Protein 1XW8 (pdb70)

Solvent-accessible surface area: 11264 Å² total

Organism: Escherichia coli (strain K12) (NCBI:txid83333)

CATH classification: 3.20.20.370

Nearest PDB structures (foldseek):
  1xw8-assembly1_A-2  TM=1.003E+00  e=1.310E-43  Escherichia coli
  1v6t-assembly1_A  TM=9.439E-01  e=6.508E-23  Pyrococcus horikoshii OT3
  2dfa-assembly1_A  TM=9.181E-01  e=5.006E-21  Thermus thermophilus HB8
  1sfl-assembly1_B  TM=5.273E-01  e=3.900E-01  Staphylococcus aureus subsp. aureus MRSA252
  3wqg-assembly1_A  TM=2.439E-01  e=1.375E-01  Delftia sp. HT23

Foldseek 3Di:
DAFAEEEAQQPAFCLQVVLQQGAAYAYEQPQVGHYLVSLVSLVSNVVNNHAYEYAYEDVVDDDQLQVLLVSLLVRRVSVQVSNVVVVHHEEYEYPPLLVVLQEDLSSLLSNLVSVCVNPQRHEYEHAWPGSNQVSNVVVVHHYDHEDELPFAAAQQGHTQPPPRHCPNVSLVQLCVVPVQWGQHPVRHIHGTDRRYYYQYRNDVSVVVSVVSPVSDDDHHDDDD

GO terms:
  GO:0017168 5-oxoprolinase (ATP-hydrolyzing) activity (F, EXP)

B-factor: mean 39.28, std 15.78, range [12.32, 91.23]

Sequence (224 aa):
KIDLNADLGEGCASDAELLTLVSSANIACGFHAGDAQIQACVREAIKNGVAIGAHPSFPSAQLPPETVYAQTLYQIGALATIARAQGGVRHVKPHGLYNQAAKEAQLADAIARAVYACDPALILVGLAGSELIRAGKQYGLTTREEVFADRGYQADGSLVPRSQSGEEQALAQTLEVQHGRVKSITGEWATVAAQTVCLHGDGHALAFARRLRSAFIVVAALEH

InterPro domains:
  IPR005501 LamB/YcsF/PxpA-like [MF_00691] (2-240)
  IPR005501 LamB/YcsF/PxpA-like [NF003814] (1-243)
  IPR005501 LamB/YcsF/PxpA-like [PF03746] (3-235)
  IPR005501 LamB/YcsF/PxpA-like [PTHR30292] (1-243)
  IPR011330 Glycoside hydrolase/deacetylase, beta/alpha-barrel [SSF88713] (1-242)

Structure (mmCIF, N/CA/C/O backbone):
data_1XW8
#
_entry.id   1XW8
#
_cell.length_a   72.669
_cell.length_b   37.208
_cell.length_c   79.801
_cell.angle_alpha   90.00
_cell.angle_beta   93.97
_cell.angle_gamma   90.00
#
_symmetry.space_group_name_H-M   'C 1 2 1'
#
loop_
_entity.id
_entity.type
_entity.pdbx_description
1 polymer 'UPF0271 protein ybgL'
2 water water
#
loop_
_atom_site.group_PDB
_atom_site.id
_atom_site.type_symbol
_atom_site.label_atom_id
_atom_site.l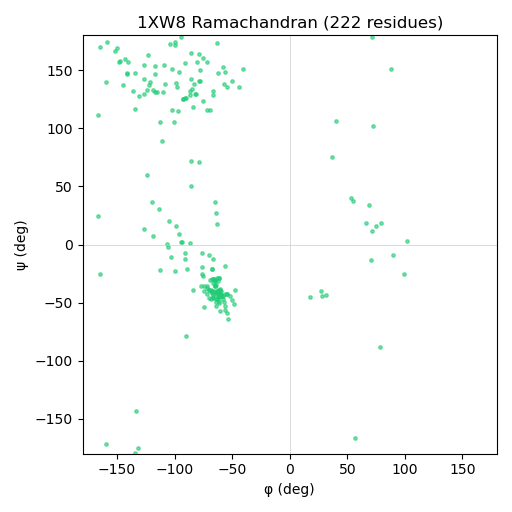abel_alt_id
_atom_site.label_comp_id
_atom_site.label_asym_id
_atom_site.label_entity_id
_atom_site.label_seq_id
_atom_site.pdbx_PDB_ins_code
_atom_site.Cartn_x
_atom_site.Cartn_y
_atom_site.Cartn_z
_atom_site.occupancy
_atom_site.B_iso_or_equiv
_atom_site.auth_seq_id
_atom_site.auth_comp_id
_atom_site.auth_asym_id
_atom_site.auth_atom_id
_atom_site.pdbx_PDB_model_num
ATOM 9 N N . LYS A 1 2 ? 26.600 25.787 9.510 1.00 60.90 2 LYS A N 1
ATOM 10 C CA . LYS A 1 2 ? 27.563 24.921 10.177 1.00 56.33 2 LYS A CA 1
ATOM 11 C C . LYS A 1 2 ? 26.908 23.661 10.728 1.00 52.44 2 LYS A C 1
ATOM 12 O O . LYS A 1 2 ? 25.693 23.609 10.931 1.00 51.72 2 LYS A O 1
ATOM 18 N N . ILE A 1 3 ? 27.730 22.646 10.967 1.00 47.15 3 ILE A N 1
ATOM 19 C CA . ILE A 1 3 ? 27.269 21.383 11.524 1.00 42.81 3 ILE A CA 1
ATOM 20 C C . ILE A 1 3 ? 28.324 20.897 12.507 1.00 40.95 3 ILE A C 1
ATOM 21 O O . ILE A 1 3 ? 29.518 21.140 12.319 1.00 39.55 3 ILE A O 1
ATOM 26 N N . ASP A 1 4 ? 27.881 20.219 13.557 1.00 37.58 4 ASP A N 1
ATOM 27 C CA . ASP A 1 4 ? 28.795 19.676 14.548 1.00 34.49 4 ASP A CA 1
ATOM 28 C C . ASP A 1 4 ? 28.848 18.164 14.397 1.00 31.85 4 ASP A C 1
ATOM 29 O O . ASP A 1 4 ? 27.825 17.518 14.180 1.00 32.16 4 ASP A O 1
ATOM 34 N N . LEU A 1 5 ? 30.046 17.601 14.497 1.00 30.37 5 LEU A N 1
ATOM 35 C CA . LEU A 1 5 ? 30.215 16.161 14.396 1.00 29.63 5 LEU A CA 1
ATOM 36 C C . LEU A 1 5 ? 30.794 15.727 15.724 1.00 30.57 5 LEU A C 1
ATOM 37 O O . LEU A 1 5 ? 31.733 16.348 16.222 1.00 31.50 5 LEU A O 1
ATOM 42 N N . ASN A 1 6 ? 30.239 14.668 16.302 1.00 31.39 6 ASN A N 1
ATOM 43 C CA . ASN A 1 6 ? 30.722 14.188 17.588 1.00 33.21 6 ASN A CA 1
ATOM 44 C C . ASN A 1 6 ? 31.080 12.706 17.549 1.00 34.32 6 ASN A C 1
ATOM 45 O O . ASN A 1 6 ? 30.559 11.952 16.734 1.00 35.04 6 ASN A O 1
ATOM 50 N N . ALA A 1 7 ? 31.984 12.301 18.433 1.00 33.64 7 ALA A N 1
ATOM 51 C CA . ALA A 1 7 ? 32.405 10.913 18.516 1.00 33.48 7 ALA A CA 1
ATOM 52 C C . ALA A 1 7 ? 32.597 10.524 19.974 1.00 33.39 7 ALA A C 1
ATOM 53 O O . ALA A 1 7 ? 33.006 11.345 20.799 1.00 31.04 7 ALA A O 1
ATOM 55 N N . ASP A 1 8 ? 32.309 9.264 20.281 1.00 34.11 8 ASP A N 1
ATOM 56 C CA . ASP A 1 8 ? 32.455 8.752 21.637 1.00 36.90 8 ASP A CA 1
ATOM 57 C C . ASP A 1 8 ? 33.880 8.271 21.857 1.00 38.82 8 ASP A C 1
ATOM 58 O O . ASP A 1 8 ? 34.401 7.488 21.064 1.00 40.90 8 ASP A O 1
ATOM 63 N N . LEU A 1 9 ? 34.506 8.745 22.931 1.00 39.70 9 LEU A N 1
ATOM 64 C CA . LEU A 1 9 ? 35.879 8.365 23.249 1.00 40.76 9 LEU A CA 1
ATOM 65 C C . LEU A 1 9 ? 36.008 7.945 24.710 1.00 42.12 9 LEU A C 1
ATOM 66 O O . LEU A 1 9 ? 35.015 7.880 25.441 1.00 37.70 9 LEU A O 1
ATOM 71 N N . GLY A 1 10 ? 37.241 7.669 25.127 1.00 42.98 10 GLY A N 1
ATOM 72 C CA . GLY A 1 10 ? 37.492 7.270 26.499 1.00 46.30 10 GLY A CA 1
ATOM 73 C C . GLY A 1 10 ? 37.080 5.845 26.802 1.00 49.04 10 GLY A C 1
ATOM 74 O O . GLY A 1 10 ? 36.950 5.461 27.965 1.00 49.61 10 GLY A O 1
ATOM 75 N N . GLU A 1 11 ? 36.873 5.057 25.755 1.00 51.71 11 GLU A N 1
ATOM 76 C CA . GLU A 1 11 ? 36.470 3.668 25.918 1.00 55.07 11 GLU A CA 1
ATOM 77 C C . GLU A 1 11 ? 37.651 2.759 25.584 1.00 56.98 11 GLU A C 1
ATOM 78 O O . GLU A 1 11 ? 37.550 1.533 25.658 1.00 56.38 11 GLU A O 1
ATOM 84 N N . GLY A 1 12 ? 38.773 3.382 25.227 1.00 58.47 12 GLY A N 1
ATOM 85 C CA . GLY A 1 12 ? 39.970 2.640 24.883 1.00 60.31 12 GLY A CA 1
ATOM 86 C C . GLY A 1 12 ? 39.847 1.914 23.557 1.00 61.66 12 GLY A C 1
ATOM 87 O O . GLY A 1 12 ? 40.842 1.449 22.999 1.00 61.34 12 GLY A O 1
ATOM 88 N N . CYS A 1 13 ? 38.622 1.826 23.050 1.00 63.31 13 CYS A N 1
ATOM 89 C CA . CYS A 1 13 ? 38.351 1.140 21.791 1.00 65.17 13 CYS A CA 1
ATOM 90 C C . CYS A 1 13 ? 38.538 2.028 20.567 1.00 64.73 13 CYS A C 1
ATOM 91 O O . CYS A 1 13 ? 38.617 3.252 20.670 1.00 64.07 13 CYS A O 1
ATOM 94 N N . ALA A 1 14 ? 38.613 1.393 19.404 1.00 64.74 14 ALA A N 1
ATOM 95 C CA . ALA A 1 14 ? 38.776 2.113 18.151 1.00 64.67 14 ALA A CA 1
ATOM 96 C C . ALA A 1 14 ? 40.010 3.006 18.157 1.00 64.18 14 ALA A C 1
ATOM 97 O O . ALA A 1 14 ? 40.886 2.887 19.021 1.00 64.46 14 ALA A O 1
ATOM 99 N N . SER A 1 15 ? 40.064 3.899 17.175 1.00 62.76 15 SER A N 1
ATOM 100 C CA . SER A 1 15 ? 41.168 4.830 17.036 1.00 61.46 15 SER A CA 1
ATOM 101 C C . SER A 1 15 ? 40.660 6.227 17.341 1.00 60.47 15 SER A C 1
ATOM 102 O O . SER A 1 15 ? 40.202 6.945 16.449 1.00 60.62 15 SER A O 1
ATOM 105 N N . ASP A 1 16 ? 40.727 6.598 18.614 1.00 59.21 16 ASP A N 1
ATOM 106 C CA . ASP A 1 16 ? 40.287 7.911 19.050 1.00 57.67 16 ASP A CA 1
ATOM 107 C C . ASP A 1 16 ? 41.178 8.973 18.426 1.00 56.40 16 ASP A C 1
ATOM 108 O O . ASP A 1 16 ? 40.729 10.077 18.138 1.00 56.92 16 ASP A O 1
ATOM 113 N N . ALA A 1 17 ? 42.440 8.621 18.209 1.00 55.44 17 ALA A N 1
ATOM 114 C CA . ALA A 1 17 ? 43.414 9.540 17.630 1.00 55.18 17 ALA A CA 1
ATOM 115 C C . ALA A 1 17 ? 42.974 10.151 16.307 1.00 54.67 17 ALA A C 1
ATOM 116 O O . ALA A 1 17 ? 42.793 11.364 16.207 1.00 54.41 17 ALA A O 1
ATOM 118 N N . GLU A 1 18 ? 42.813 9.311 15.290 1.00 53.98 18 GLU A N 1
ATOM 119 C CA . GLU A 1 18 ? 42.412 9.783 13.970 1.00 53.50 18 GLU A CA 1
ATOM 120 C C . GLU A 1 18 ? 41.013 10.392 13.956 1.00 51.49 18 GLU A C 1
ATOM 121 O O . GLU A 1 18 ? 40.745 11.346 13.225 1.00 49.92 18 GLU A O 1
ATOM 127 N N . LEU A 1 19 ? 40.122 9.841 14.770 1.00 49.89 19 LEU A N 1
ATOM 128 C CA . LEU A 1 19 ? 38.753 10.333 14.822 1.00 48.19 19 LEU A CA 1
ATOM 129 C C . LEU A 1 19 ? 38.689 11.762 15.366 1.00 46.93 19 LEU A C 1
ATOM 130 O O . LEU A 1 19 ? 37.800 12.532 15.002 1.00 46.45 19 LEU A O 1
ATOM 135 N N . LEU A 1 20 ? 39.639 12.114 16.230 1.00 44.97 20 LEU A N 1
ATOM 136 C CA . LEU A 1 20 ? 39.691 13.456 16.813 1.00 44.47 20 LEU A CA 1
ATOM 137 C C . LEU A 1 20 ? 40.223 14.459 15.800 1.00 43.64 20 LEU A C 1
ATOM 138 O O . LEU A 1 20 ? 40.232 15.667 16.041 1.00 42.66 20 LEU A O 1
ATOM 143 N N . THR A 1 21 ? 40.670 13.947 14.663 1.00 42.52 21 THR A N 1
ATOM 144 C CA . THR A 1 21 ? 41.202 14.797 13.618 1.00 42.58 21 THR A CA 1
ATOM 145 C C . THR A 1 21 ? 40.082 15.246 12.683 1.00 41.62 21 THR A C 1
ATOM 146 O O . THR A 1 21 ? 40.204 16.260 12.000 1.00 40.20 21 THR A O 1
ATOM 150 N N . LEU A 1 22 ? 38.981 14.504 12.674 1.00 40.36 22 LEU A N 1
ATOM 151 C CA . LEU A 1 22 ? 37.872 14.832 11.786 1.00 41.97 22 LEU A CA 1
ATOM 152 C C . LEU A 1 22 ? 36.547 15.156 12.471 1.00 41.57 22 LEU A C 1
ATOM 153 O O . LEU A 1 22 ? 35.529 15.335 11.803 1.00 41.91 22 LEU A O 1
ATOM 158 N N . VAL A 1 23 ? 36.569 15.257 13.796 1.00 40.16 23 VAL A N 1
ATOM 159 C CA . VAL A 1 23 ? 35.361 15.532 14.567 1.00 39.20 23 VAL A CA 1
ATOM 160 C C . VAL A 1 23 ? 35.475 16.863 15.318 1.00 37.70 23 VAL A C 1
ATOM 161 O O . VAL A 1 23 ? 36.577 17.300 15.648 1.00 38.10 23 VAL A O 1
ATOM 165 N N . SER A 1 24 ? 34.344 17.504 15.604 1.00 35.81 24 SER A N 1
ATOM 166 C CA . SER A 1 24 ? 34.376 18.788 16.298 1.00 33.66 24 SER A CA 1
ATOM 167 C C . SER A 1 24 ? 34.096 18.699 17.794 1.00 32.20 24 SER A C 1
ATOM 168 O O . SER A 1 24 ? 34.475 19.589 18.552 1.00 30.93 24 SER A O 1
ATOM 171 N N . SER A 1 25 ? 33.419 17.635 18.216 1.00 30.97 25 SER A N 1
ATOM 172 C CA . SER A 1 25 ? 33.106 17.441 19.628 1.00 31.49 25 SER A CA 1
ATOM 173 C C . SER A 1 25 ? 33.395 16.011 20.035 1.00 30.14 25 SER A C 1
ATOM 174 O O . SER A 1 25 ? 33.247 15.091 19.231 1.00 30.09 25 SER A O 1
ATOM 177 N N . ALA A 1 26 ? 33.804 15.834 21.287 1.00 29.12 26 ALA A N 1
ATOM 178 C CA . ALA A 1 26 ? 34.106 14.513 21.818 1.00 27.63 26 ALA A CA 1
ATOM 179 C C . ALA A 1 26 ? 33.220 14.219 23.031 1.00 26.82 26 ALA A C 1
ATOM 180 O O . ALA A 1 26 ? 32.955 15.099 23.844 1.00 24.76 26 ALA A O 1
ATOM 182 N N . ASN A 1 27 ? 32.746 12.982 23.129 1.00 26.20 27 ASN A N 1
ATOM 183 C CA . ASN A 1 27 ? 31.915 12.544 24.248 1.00 26.60 27 ASN A CA 1
ATOM 184 C C . ASN A 1 27 ? 32.788 11.532 24.980 1.00 26.52 27 ASN A C 1
ATOM 185 O O . ASN A 1 27 ? 32.969 10.403 24.512 1.00 26.78 27 ASN A O 1
ATOM 190 N N . ILE A 1 28 ? 33.329 11.932 26.125 1.00 25.66 28 ILE A N 1
ATOM 191 C CA . ILE A 1 28 ? 34.224 11.062 26.889 1.00 22.40 28 ILE A CA 1
ATOM 192 C C . ILE A 1 28 ? 33.554 10.218 27.963 1.00 22.53 28 ILE A C 1
ATOM 193 O O . ILE A 1 28 ? 32.856 10.749 28.828 1.00 22.82 28 ILE A O 1
ATOM 198 N N . ALA A 1 29 ? 33.767 8.902 27.907 1.00 21.49 29 ALA A N 1
ATOM 199 C CA . ALA A 1 29 ? 33.200 7.994 28.902 1.00 22.19 29 ALA A CA 1
ATOM 200 C C . ALA A 1 29 ? 33.660 8.463 30.291 1.00 23.90 29 ALA A C 1
ATOM 201 O O . ALA A 1 29 ? 34.761 9.013 30.440 1.00 24.58 29 ALA A O 1
ATOM 203 N N . CYS A 1 30 ? 32.829 8.241 31.303 1.00 22.59 30 CYS A N 1
ATOM 204 C CA . CYS A 1 30 ? 33.164 8.697 32.646 1.00 22.81 30 CYS A CA 1
ATOM 205 C C . CYS A 1 30 ? 33.423 7.629 33.699 1.00 23.06 30 CYS A C 1
ATOM 206 O O . CYS A 1 30 ? 33.151 7.847 34.877 1.00 23.48 30 CYS A O 1
ATOM 209 N N . GLY A 1 31 ? 33.938 6.474 33.288 1.00 22.48 31 GLY A N 1
ATOM 210 C CA . GLY A 1 31 ? 34.246 5.444 34.267 1.00 24.35 31 GLY A CA 1
ATOM 211 C C . GLY A 1 31 ? 33.208 4.413 34.663 1.00 25.50 31 GLY A C 1
ATOM 212 O O . GLY A 1 31 ? 33.553 3.470 35.375 1.00 26.40 31 GLY A O 1
ATOM 213 N N . PHE A 1 32 ? 31.954 4.568 34.243 1.00 25.06 32 PHE A N 1
ATOM 214 C CA . PHE A 1 32 ? 30.942 3.568 34.581 1.00 26.27 32 PHE A CA 1
ATOM 215 C C . PHE A 1 32 ? 30.894 2.502 33.489 1.00 28.05 32 PHE A C 1
ATOM 216 O O . PHE A 1 32 ? 31.452 1.425 33.663 1.00 28.17 32 PHE A O 1
ATOM 224 N N . HIS A 1 33 ? 30.242 2.794 32.363 1.00 29.84 33 HIS A N 1
ATOM 225 C CA . HIS A 1 33 ? 30.166 1.815 31.273 1.00 31.06 33 HIS A CA 1
ATOM 226 C C . HIS A 1 33 ? 31.538 1.516 30.660 1.00 30.62 33 HIS A C 1
ATOM 227 O O . HIS A 1 33 ? 31.768 0.420 30.150 1.00 29.04 33 HIS A O 1
ATOM 234 N N . ALA A 1 34 ? 32.429 2.503 30.686 1.00 29.04 34 ALA A N 1
ATOM 235 C CA . ALA A 1 34 ? 33.772 2.341 30.143 1.00 28.51 34 ALA A CA 1
ATOM 236 C C . ALA A 1 34 ? 34.709 3.454 30.610 1.00 27.64 34 ALA A C 1
ATOM 237 O O . ALA A 1 34 ? 34.272 4.441 31.210 1.00 28.26 34 ALA A O 1
ATOM 239 N N . GLY A 1 35 ? 35.998 3.279 30.331 1.00 24.41 35 GLY A N 1
ATOM 240 C CA . GLY A 1 35 ? 36.990 4.268 30.708 1.00 25.39 35 GLY A CA 1
ATOM 241 C C . GLY A 1 35 ? 37.287 4.345 32.188 1.00 23.15 35 GLY A C 1
ATOM 242 O O . GLY A 1 35 ? 36.714 3.627 33.005 1.00 25.60 35 GLY A O 1
ATOM 243 N N . ASP A 1 36 ? 38.218 5.220 32.530 1.00 24.20 36 ASP A N 1
ATOM 244 C CA . ASP A 1 36 ? 38.609 5.443 33.916 1.00 22.89 36 ASP A CA 1
ATOM 245 C C . ASP A 1 36 ? 39.268 6.810 33.979 1.00 21.35 36 ASP A C 1
ATOM 246 O O . ASP A 1 36 ? 39.495 7.439 32.940 1.00 20.49 36 ASP A O 1
ATOM 251 N N . ALA A 1 37 ? 39.589 7.263 35.183 1.00 19.87 37 ALA A N 1
ATOM 252 C CA . ALA A 1 37 ? 40.188 8.584 35.357 1.00 21.29 37 ALA A CA 1
ATOM 253 C C . ALA A 1 37 ? 41.388 8.841 34.449 1.00 23.02 37 ALA A C 1
ATOM 254 O O . ALA A 1 37 ? 41.462 9.885 33.795 1.00 21.08 37 ALA A O 1
ATOM 256 N N . GLN A 1 38 ? 42.324 7.897 34.393 1.00 23.81 38 GLN A N 1
ATOM 257 C CA . GLN A 1 38 ? 43.504 8.090 33.556 1.00 25.74 38 GLN A CA 1
ATOM 258 C C . GLN A 1 38 ? 43.140 8.247 32.092 1.00 26.86 38 GLN A C 1
ATOM 259 O O . GLN A 1 38 ? 43.704 9.097 31.392 1.00 25.78 38 GLN A O 1
ATOM 265 N N . ILE A 1 39 ? 42.210 7.414 31.631 1.00 25.68 39 ILE A N 1
ATOM 266 C CA . ILE A 1 39 ? 41.756 7.447 30.247 1.00 25.62 39 ILE A CA 1
ATOM 267 C C . ILE A 1 39 ? 41.072 8.780 29.991 1.00 25.86 39 ILE A C 1
ATOM 268 O O . ILE A 1 39 ? 41.289 9.420 28.959 1.00 26.95 39 ILE A O 1
ATOM 281 N N . GLN A 1 41 ? 41.647 11.517 31.525 1.00 23.88 41 GLN A N 1
ATOM 282 C CA . GLN A 1 41 ? 42.697 12.528 31.536 1.00 23.95 41 GLN A CA 1
ATOM 283 C C . GLN A 1 41 ? 43.443 12.618 30.197 1.00 23.63 41 GLN A C 1
ATOM 284 O O . GLN A 1 41 ? 43.765 13.717 29.723 1.00 23.09 41 GLN A O 1
ATOM 290 N N . ALA A 1 42 ? 43.708 11.471 29.581 1.00 21.84 42 ALA A N 1
ATOM 291 C CA . ALA A 1 42 ? 44.412 11.456 28.296 1.00 24.10 42 ALA A CA 1
ATOM 292 C C . ALA A 1 42 ? 43.482 11.917 27.171 1.00 24.48 42 ALA A C 1
ATOM 293 O O . ALA A 1 42 ? 43.916 12.600 26.233 1.00 26.81 42 ALA A O 1
ATOM 295 N N . CYS A 1 43 ? 42.202 11.557 27.260 1.00 26.48 43 CYS A N 1
ATOM 296 C CA . CYS A 1 43 ? 41.242 11.971 26.233 1.00 27.78 43 CYS A CA 1
ATOM 297 C C . CYS A 1 43 ? 41.078 13.483 26.210 1.00 27.37 43 CYS A C 1
ATOM 298 O O . CYS A 1 43 ? 41.003 14.092 25.137 1.00 28.79 43 CYS A O 1
ATOM 301 N N . VAL A 1 44 ? 41.024 14.095 27.387 1.00 25.59 44 VAL A N 1
ATOM 302 C CA . VAL A 1 44 ? 40.886 15.542 27.465 1.00 25.94 44 VAL A CA 1
ATOM 303 C C . VAL A 1 44 ? 42.074 16.230 26.804 1.00 27.14 44 VAL A C 1
ATOM 304 O O . VAL A 1 44 ? 41.902 17.149 26.003 1.00 27.94 44 VAL A O 1
ATOM 308 N N . ARG A 1 45 ? 43.279 15.788 27.149 1.00 25.98 45 ARG A N 1
ATOM 309 C CA . ARG A 1 45 ? 44.492 16.378 26.592 1.00 29.48 45 ARG A CA 1
ATOM 310 C C . ARG A 1 45 ? 44.511 16.249 25.075 1.00 27.85 45 ARG A C 1
ATOM 311 O O . ARG A 1 45 ? 44.838 17.194 24.369 1.00 27.34 45 ARG A O 1
ATOM 319 N N . GLU A 1 46 ? 44.151 15.078 24.571 1.00 30.34 46 GLU A N 1
ATOM 320 C CA . GLU A 1 46 ? 44.124 14.893 23.136 1.00 31.79 46 GLU A CA 1
ATOM 321 C C . GLU A 1 46 ? 43.049 15.791 22.536 1.00 32.63 46 GLU A C 1
ATOM 322 O O . GLU A 1 46 ? 43.229 16.335 21.455 1.00 33.90 46 GLU A O 1
ATOM 328 N N . ALA A 1 47 ? 41.941 15.970 23.251 1.00 31.68 47 ALA A N 1
ATOM 329 C CA . ALA A 1 47 ? 40.860 16.816 22.752 1.00 29.73 47 ALA A CA 1
ATOM 330 C C . ALA A 1 47 ? 41.308 18.260 22.599 1.00 28.80 47 ALA A C 1
ATOM 331 O O . ALA A 1 47 ? 41.038 18.888 21.576 1.00 28.30 47 ALA A O 1
ATOM 333 N N . ILE A 1 48 ? 41.980 18.798 23.612 1.00 28.75 48 ILE A N 1
ATOM 334 C CA . ILE A 1 48 ? 42.436 20.182 23.538 1.00 31.05 48 ILE A CA 1
ATOM 335 C C . ILE A 1 48 ? 43.522 20.311 22.477 1.00 32.23 48 ILE A C 1
ATOM 336 O O . ILE A 1 48 ? 43.687 21.369 21.870 1.00 32.05 48 ILE A O 1
ATOM 341 N N . LYS A 1 49 ? 44.265 19.227 22.280 1.00 33.88 49 LYS A N 1
ATOM 342 C CA . LYS A 1 49 ? 45.341 19.173 21.299 1.00 34.95 49 LYS A CA 1
ATOM 343 C C . LYS A 1 49 ? 44.755 19.365 19.906 1.00 34.94 49 LYS A C 1
ATOM 344 O O . LYS A 1 49 ? 45.325 20.080 19.084 1.00 34.01 49 LYS A O 1
ATOM 350 N N . ASN A 1 50 ? 43.609 18.739 19.649 1.00 33.63 50 ASN A N 1
ATOM 351 C CA . ASN A 1 50 ? 42.962 18.852 18.346 1.00 34.20 50 ASN A CA 1
ATOM 352 C C . ASN A 1 50 ? 41.913 19.974 18.269 1.00 34.49 50 ASN A C 1
ATOM 353 O O . ASN A 1 50 ? 41.266 20.159 17.230 1.00 34.47 50 ASN A O 1
ATOM 358 N N . GLY A 1 51 ? 41.755 20.726 19.357 1.00 32.97 51 GLY A N 1
ATOM 359 C CA . GLY A 1 51 ? 40.780 21.806 19.376 1.00 31.71 51 GLY A CA 1
ATOM 360 C C . GLY A 1 51 ? 39.358 21.275 19.349 1.00 32.06 51 GLY A C 1
ATOM 361 O O . GLY A 1 51 ? 38.455 21.884 18.760 1.00 30.38 51 GLY A O 1
ATOM 362 N N . VAL A 1 52 ? 39.152 20.131 19.993 1.00 30.74 52 VAL A N 1
ATOM 363 C CA . VAL A 1 52 ? 37.834 19.505 20.034 1.00 29.32 52 VAL A CA 1
ATOM 364 C C . VAL A 1 52 ? 37.106 19.838 21.336 1.00 29.31 52 VAL A C 1
ATOM 365 O O . VAL A 1 52 ? 37.703 19.799 22.416 1.00 29.76 52 VAL A O 1
ATOM 369 N N . ALA A 1 53 ? 35.825 20.181 21.238 1.00 27.85 53 ALA A N 1
ATOM 370 C CA . ALA A 1 53 ? 35.054 20.522 22.432 1.00 27.21 53 ALA A CA 1
ATOM 371 C C . ALA A 1 53 ? 34.885 19.295 23.320 1.00 28.02 53 ALA A C 1
ATOM 372 O O . ALA A 1 53 ? 34.462 18.231 22.861 1.00 30.85 53 ALA A O 1
ATOM 374 N N . ILE A 1 54 ? 35.219 19.460 24.594 1.00 25.26 54 ILE A N 1
ATOM 375 C CA . ILE A 1 54 ? 35.131 18.387 25.572 1.00 24.58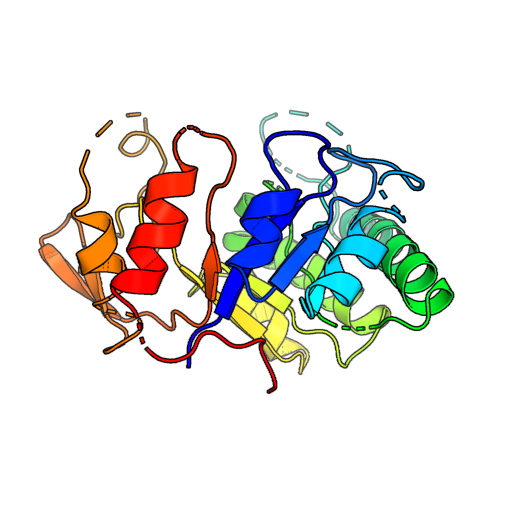 54 ILE A CA 1
ATOM 376 C C . ILE A 1 54 ? 33.708 18.202 26.109 1.00 24.56 54 ILE A C 1
ATOM 377 O O . ILE A 1 54 ? 33.055 19.161 26.532 1.00 24.83 54 ILE A O 1
ATOM 382 N N . GLY A 1 55 ? 33.231 16.965 26.083 1.00 22.50 55 GLY A N 1
ATOM 383 C CA . GLY A 1 55 ? 31.899 16.682 26.587 1.00 21.90 55 GLY A CA 1
ATOM 384 C C . GLY A 1 55 ? 31.889 15.367 27.338 1.00 21.65 55 GLY A C 1
ATOM 385 O O . GLY A 1 55 ? 32.756 14.521 27.117 1.00 21.22 55 GLY A O 1
ATOM 386 N N . ALA A 1 56 ? 30.916 15.193 28.228 1.00 20.48 56 ALA A N 1
ATOM 387 C CA . ALA A 1 56 ? 30.807 13.964 29.000 1.00 21.42 56 ALA A CA 1
ATOM 388 C C . ALA A 1 56 ? 29.827 12.989 28.354 1.00 21.66 56 ALA A C 1
ATOM 389 O O . ALA A 1 56 ? 28.835 13.402 27.727 1.00 23.30 56 ALA A O 1
ATOM 391 N N . HIS A 1 57 ? 30.105 11.699 28.536 1.00 21.57 57 HIS A N 1
ATOM 392 C CA . HIS A 1 57 ? 29.293 10.606 27.997 1.00 18.99 57 HIS A CA 1
ATOM 393 C C . HIS A 1 57 ? 28.857 9.694 29.148 1.00 20.60 57 HIS A C 1
ATOM 394 O O . HIS A 1 57 ? 29.153 8.500 29.155 1.00 20.43 57 HIS A O 1
ATOM 401 N N . PRO A 1 58 ? 28.121 10.250 30.135 1.00 19.63 58 PRO A N 1
ATOM 402 C CA . PRO A 1 58 ? 27.641 9.502 31.302 1.00 19.56 58 PRO A CA 1
ATOM 403 C 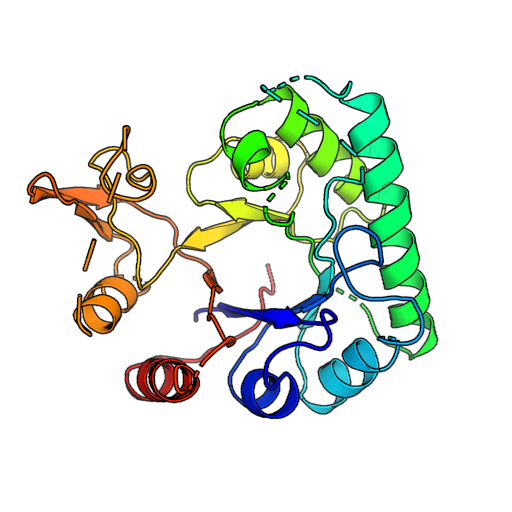C . PRO A 1 58 ? 26.684 8.360 30.953 1.00 21.28 58 PRO A C 1
ATOM 404 O O . PRO A 1 58 ? 25.906 8.457 30.002 1.00 21.53 58 PRO A O 1
ATOM 408 N N . SER A 1 59 ? 26.729 7.297 31.751 1.00 21.79 59 SER A N 1
ATOM 409 C CA . SER A 1 59 ? 25.897 6.118 31.523 1.00 21.65 59 SER A CA 1
ATOM 410 C C . SER A 1 59 ? 25.240 5.618 32.813 1.00 23.79 59 SER A C 1
ATOM 411 O O . SER A 1 59 ? 25.428 6.190 33.894 1.00 23.73 59 SER A O 1
ATOM 414 N N . PHE A 1 60 ? 24.468 4.540 32.687 1.00 23.33 60 PHE A N 1
ATOM 415 C CA . PHE A 1 60 ? 23.837 3.900 33.839 1.00 27.10 60 PHE A CA 1
ATOM 416 C C . PHE A 1 60 ? 24.996 3.157 34.488 1.00 28.79 60 PHE A C 1
ATOM 417 O O . PHE A 1 60 ? 26.008 2.904 33.830 1.00 29.68 60 PHE A O 1
ATOM 425 N N . PRO A 1 61 ? 24.872 2.797 35.775 1.00 30.24 61 PRO A N 1
ATOM 426 C CA . PRO A 1 61 ? 25.960 2.072 36.441 1.00 33.73 61 PRO A CA 1
ATOM 427 C C . PRO A 1 61 ? 25.975 0.610 35.993 1.00 34.75 61 PRO A C 1
ATOM 428 O O . PRO A 1 61 ? 27.032 0.036 35.741 1.00 37.48 61 PRO A O 1
ATOM 432 N N . SER A 1 69 ? 13.313 -6.500 30.764 1.00 60.90 69 SER A N 1
ATOM 433 C CA . SER A 1 69 ? 14.126 -6.290 31.956 1.00 60.03 69 SER A CA 1
ATOM 434 C C . SER A 1 69 ? 14.322 -4.796 32.202 1.00 59.36 69 SER A C 1
ATOM 435 O O . SER A 1 69 ? 15.409 -4.351 32.580 1.00 60.37 69 SER A O 1
ATOM 438 N N . ALA A 1 70 ? 13.264 -4.022 31.988 1.00 57.37 70 ALA A N 1
ATOM 439 C CA . ALA A 1 70 ? 13.328 -2.580 32.180 1.00 55.48 70 ALA A CA 1
ATOM 440 C C . ALA A 1 70 ? 12.932 -2.187 33.600 1.00 53.47 70 ALA A C 1
ATOM 441 O O . ALA A 1 70 ? 11.863 -1.620 33.825 1.00 53.23 70 ALA A O 1
ATOM 451 N N . GLN A 1 72 ? 12.914 0.069 36.582 1.00 42.87 72 GLN A N 1
ATOM 452 C CA . GLN A 1 72 ? 13.096 1.485 36.834 1.00 41.45 72 GLN A CA 1
ATOM 453 C C . GLN A 1 72 ? 14.081 1.830 37.946 1.00 39.90 72 GLN A C 1
ATOM 454 O O . GLN A 1 72 ? 13.991 1.317 39.064 1.00 39.47 72 GLN A O 1
ATOM 460 N N . LEU A 1 73 ? 15.034 2.695 37.606 1.00 36.89 73 LEU A N 1
ATOM 461 C CA . LEU A 1 73 ? 16.022 3.202 38.547 1.00 32.75 73 LEU A CA 1
ATOM 462 C C . LEU A 1 73 ? 15.461 4.596 38.829 1.00 30.85 73 LEU A C 1
ATOM 463 O O . LEU A 1 73 ? 15.366 5.418 37.926 1.00 30.22 73 LEU A O 1
ATOM 468 N N . PRO A 1 74 ? 15.048 4.865 40.073 1.00 28.29 74 PRO A N 1
ATOM 469 C CA . PRO A 1 74 ? 14.484 6.166 40.446 1.00 27.94 74 PRO A CA 1
ATOM 470 C C . PRO A 1 74 ? 15.263 7.360 39.892 1.00 29.62 74 PRO A C 1
ATOM 471 O O . PRO A 1 74 ? 16.491 7.393 39.940 1.00 27.72 74 PRO A O 1
ATOM 475 N N . PRO A 1 75 ? 14.550 8.357 39.357 1.00 29.46 75 PRO A N 1
ATOM 476 C CA . PRO A 1 75 ? 15.221 9.536 38.803 1.00 29.30 75 PRO A CA 1
ATOM 477 C C . PRO A 1 75 ? 16.295 10.111 39.726 1.00 30.19 75 PRO A C 1
ATOM 478 O O . PRO A 1 75 ? 17.362 10.514 39.263 1.00 30.33 75 PRO A O 1
ATOM 482 N N . GLU A 1 76 ? 16.021 10.127 41.031 1.00 29.91 76 GLU A N 1
ATOM 483 C CA . GLU A 1 76 ? 16.963 10.658 42.013 1.00 30.02 76 GLU A CA 1
ATOM 484 C C . GLU A 1 76 ? 18.326 9.990 41.899 1.00 29.48 76 GLU A C 1
ATOM 485 O O . GLU A 1 76 ? 19.368 10.651 41.990 1.00 29.19 76 GLU A O 1
ATOM 491 N N . THR A 1 77 ? 18.306 8.671 41.723 1.00 26.80 77 THR A N 1
ATOM 492 C CA . THR A 1 77 ? 19.531 7.895 41.604 1.00 23.95 77 THR A CA 1
ATOM 493 C C . THR A 1 77 ? 20.273 8.260 40.329 1.00 22.39 77 THR A C 1
ATOM 494 O O . THR A 1 77 ? 21.488 8.462 40.338 1.00 18.40 77 THR A O 1
ATOM 498 N N . VAL A 1 78 ? 19.537 8.335 39.225 1.00 22.32 78 VAL A N 1
ATOM 499 C CA . VAL A 1 78 ? 20.149 8.675 37.949 1.00 20.12 78 VAL A CA 1
ATOM 500 C C . VAL A 1 78 ? 20.742 10.080 38.051 1.00 21.79 78 VAL A C 1
ATOM 501 O O . VAL A 1 78 ? 21.849 10.340 37.573 1.00 23.64 78 VAL A O 1
ATOM 505 N N . TYR A 1 79 ? 19.997 10.983 38.674 1.00 20.35 79 TYR A N 1
ATOM 506 C CA . TYR A 1 79 ? 20.465 12.347 38.859 1.00 19.58 79 TYR A CA 1
ATOM 507 C C . TYR A 1 79 ? 21.815 12.343 39.588 1.00 19.85 79 TYR A C 1
ATOM 508 O O . TYR A 1 79 ? 22.791 12.938 39.121 1.00 17.24 79 TYR A O 1
ATOM 517 N N . ALA A 1 80 ? 21.860 11.668 40.731 1.00 17.12 80 ALA A N 1
ATOM 518 C CA . ALA A 1 80 ? 23.077 11.580 41.535 1.00 19.17 80 ALA A CA 1
ATOM 519 C C . ALA A 1 80 ? 24.254 10.980 40.753 1.00 19.25 80 ALA A C 1
ATOM 520 O O . ALA A 1 80 ? 25.367 11.499 40.782 1.00 19.44 80 ALA A O 1
ATOM 522 N N . GLN A 1 81 ? 23.990 9.879 40.060 1.00 19.89 81 GLN A N 1
ATOM 523 C CA . GLN A 1 81 ? 25.006 9.170 39.287 1.00 17.12 81 GLN A CA 1
ATOM 524 C C . GLN A 1 81 ? 25.495 10.001 38.109 1.00 18.63 81 GLN A C 1
ATOM 525 O O . GLN A 1 81 ? 26.655 9.907 37.709 1.00 17.60 81 GLN A O 1
ATOM 531 N N . THR A 1 82 ? 24.601 10.807 37.544 1.00 18.23 82 THR A N 1
ATOM 532 C CA . THR A 1 82 ? 24.967 11.677 36.439 1.00 20.68 82 THR A CA 1
ATOM 533 C C . THR A 1 82 ? 25.912 12.771 36.933 1.00 19.36 82 THR A C 1
ATOM 534 O O . THR A 1 82 ? 26.931 13.036 36.299 1.00 18.04 82 THR A O 1
ATOM 538 N N . LEU A 1 83 ? 25.568 13.412 38.053 1.00 19.97 83 LEU A N 1
ATOM 539 C CA . LEU A 1 83 ? 26.419 14.460 38.647 1.00 17.30 83 LEU A CA 1
ATOM 540 C C . LEU A 1 83 ? 27.807 13.886 38.930 1.00 17.33 83 LEU A C 1
ATOM 541 O O . LEU A 1 83 ? 28.848 14.471 38.581 1.00 15.51 83 LEU A O 1
ATOM 546 N N . TYR A 1 84 ? 27.812 12.735 39.593 1.00 17.60 84 TYR A N 1
ATOM 547 C CA . TYR A 1 84 ? 29.051 12.048 39.920 1.00 18.01 84 TYR A CA 1
ATOM 548 C C . TYR A 1 84 ? 29.953 11.945 38.682 1.00 17.76 84 TYR A C 1
ATOM 549 O O . TYR A 1 84 ? 31.116 12.321 38.733 1.00 18.48 84 TYR A O 1
ATOM 558 N N . GLN A 1 85 ? 29.409 11.459 37.567 1.00 18.72 85 GLN A N 1
ATOM 559 C CA . GLN A 1 85 ? 30.193 11.291 36.342 1.00 17.25 85 GLN A CA 1
ATOM 560 C C . GLN A 1 85 ? 30.613 12.580 35.627 1.00 17.90 85 GLN A C 1
ATOM 561 O O . GLN A 1 85 ? 31.768 12.725 35.216 1.00 16.68 85 GLN A O 1
ATOM 567 N N . ILE A 1 86 ? 29.689 13.518 35.454 1.00 15.98 86 ILE A N 1
ATOM 568 C CA . ILE A 1 86 ? 30.056 14.732 34.746 1.00 15.65 86 ILE A CA 1
ATOM 569 C C . ILE A 1 86 ? 30.895 15.670 35.601 1.00 16.41 86 ILE A C 1
ATOM 570 O O . ILE A 1 86 ? 31.699 16.444 35.080 1.00 16.39 86 ILE A O 1
ATOM 575 N N . GLY A 1 87 ? 30.724 15.581 36.918 1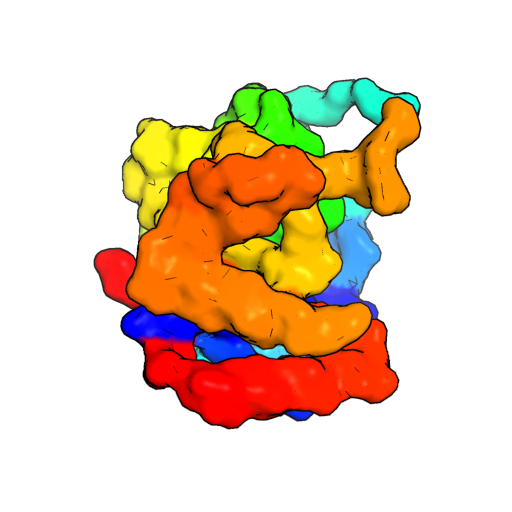.00 17.63 87 GLY A N 1
ATOM 576 C CA . GLY A 1 87 ? 31.508 16.405 37.822 1.00 17.17 87 GLY A CA 1
ATOM 577 C C . GLY A 1 87 ? 32.938 15.884 37.836 1.00 16.70 87 GLY A C 1
ATOM 578 O O . GLY A 1 87 ? 33.894 16.656 37.941 1.00 13.98 87 GLY A O 1
ATOM 579 N N . ALA A 1 88 ? 33.090 14.566 37.728 1.00 14.81 88 ALA A N 1
ATOM 580 C CA . ALA A 1 88 ? 34.423 13.984 37.704 1.00 15.68 88 ALA A CA 1
ATOM 581 C C . ALA A 1 88 ? 35.155 14.471 36.455 1.00 15.57 88 ALA A C 1
ATOM 582 O O . ALA A 1 88 ? 36.298 14.910 36.539 1.00 16.54 88 ALA A O 1
ATOM 584 N N . LEU A 1 89 ? 34.496 14.419 35.298 1.00 14.98 89 LEU A N 1
ATOM 585 C CA . LEU A 1 89 ? 35.148 14.851 34.060 1.00 14.49 89 LEU A CA 1
ATOM 586 C C . LEU A 1 89 ? 35.408 16.357 34.004 1.00 16.45 89 LEU A C 1
ATOM 587 O O . LEU A 1 89 ? 36.454 16.798 33.510 1.00 16.85 89 LEU A O 1
ATOM 592 N N . ALA A 1 90 ? 34.461 17.151 34.499 1.00 17.17 90 ALA A N 1
ATOM 593 C CA . ALA A 1 90 ? 34.612 18.603 34.507 1.00 17.67 90 ALA A CA 1
ATOM 594 C C . ALA A 1 90 ? 35.834 18.989 35.341 1.00 19.02 90 ALA A C 1
ATOM 595 O O . ALA A 1 90 ? 36.584 19.894 34.977 1.00 19.34 90 ALA A O 1
ATOM 597 N N . THR A 1 91 ? 36.041 18.296 36.457 1.00 19.77 91 THR A N 1
ATOM 598 C CA . THR A 1 91 ? 37.172 18.584 37.325 1.00 19.91 91 THR A CA 1
ATOM 599 C C . THR A 1 91 ? 38.476 18.171 36.650 1.00 22.11 91 THR A C 1
ATOM 600 O O . THR A 1 91 ? 39.486 18.872 36.760 1.00 21.11 91 THR A O 1
ATOM 604 N N . ILE A 1 92 ? 38.448 17.039 35.948 1.00 20.84 92 ILE A N 1
ATOM 605 C CA . ILE A 1 92 ? 39.629 16.552 35.241 1.00 23.06 92 ILE A CA 1
ATOM 606 C C . ILE A 1 92 ? 39.946 17.497 34.081 1.00 22.57 92 ILE A C 1
ATOM 607 O O . ILE A 1 92 ? 41.107 17.815 33.817 1.00 23.33 92 ILE A O 1
ATOM 612 N N . ALA A 1 93 ? 38.903 17.962 33.405 1.00 20.53 93 ALA A N 1
ATOM 613 C CA . ALA A 1 93 ? 39.060 18.884 32.288 1.00 19.83 93 ALA A CA 1
ATOM 614 C C . ALA A 1 93 ? 39.660 20.216 32.751 1.00 21.84 93 ALA A C 1
ATOM 615 O O . ALA A 1 93 ? 40.660 20.682 32.200 1.00 22.92 93 ALA A O 1
ATOM 617 N N . ARG A 1 94 ? 39.056 20.831 33.765 1.00 23.02 94 ARG A N 1
ATOM 618 C CA . ARG A 1 94 ? 39.552 22.113 34.283 1.00 24.12 94 ARG A CA 1
ATOM 619 C C . ARG A 1 94 ? 40.976 22.037 34.831 1.00 24.13 94 ARG A C 1
ATOM 620 O O . ARG A 1 94 ? 41.712 23.035 34.809 1.00 21.58 94 ARG A O 1
ATOM 628 N N . ALA A 1 95 ? 41.361 20.864 35.334 1.00 22.13 95 ALA A N 1
ATOM 629 C CA . ALA A 1 95 ? 42.705 20.680 35.871 1.00 25.54 95 ALA A CA 1
ATOM 630 C C . ALA A 1 95 ? 43.745 20.918 34.780 1.00 26.33 95 ALA A C 1
ATOM 631 O O . ALA A 1 95 ? 44.870 21.326 35.065 1.00 26.19 95 ALA A O 1
ATOM 633 N N . GLN A 1 96 ? 43.359 20.652 33.532 1.00 29.18 96 GLN A N 1
ATOM 634 C CA . GLN A 1 96 ? 44.250 20.839 32.383 1.00 30.42 96 GLN A CA 1
ATOM 635 C C . GLN A 1 96 ? 44.022 22.190 31.709 1.00 31.76 96 GLN A C 1
ATOM 636 O O . GLN A 1 96 ? 44.562 22.444 30.635 1.00 31.80 96 GLN A O 1
ATOM 642 N N . GLY A 1 97 ? 43.219 23.048 32.333 1.00 31.23 97 GLY A N 1
ATOM 643 C CA . GLY A 1 97 ? 42.944 24.349 31.750 1.00 31.78 97 GLY A CA 1
ATOM 644 C C . GLY A 1 97 ? 41.898 24.239 30.657 1.00 32.87 97 GLY A C 1
ATOM 645 O O . GLY A 1 97 ? 41.768 25.130 29.810 1.00 32.66 97 GLY A O 1
ATOM 646 N N . GLY A 1 98 ? 41.155 23.136 30.674 1.00 30.43 98 GLY A N 1
ATOM 647 C CA . GLY A 1 98 ? 40.121 22.919 29.685 1.00 28.19 98 GLY A CA 1
ATOM 648 C C . GLY A 1 98 ? 38.735 23.162 30.256 1.00 27.59 98 GLY A C 1
ATOM 649 O O . GLY A 1 98 ? 38.570 23.368 31.459 1.00 27.11 98 GLY A O 1
ATOM 650 N N . VAL A 1 99 ? 37.731 23.146 29.390 1.00 26.11 99 VAL A N 1
ATOM 651 C CA . VAL A 1 99 ? 36.362 23.372 29.827 1.00 24.27 99 VAL A CA 1
ATOM 652 C C . VAL A 1 99 ? 35.425 22.340 29.227 1.00 24.85 99 VAL A C 1
ATOM 653 O O . VAL A 1 99 ? 35.440 22.105 28.020 1.00 24.62 99 VAL A O 1
ATOM 665 N N . ARG A 1 101 ? 32.154 21.282 27.760 1.00 22.69 101 ARG A N 1
ATOM 666 C CA . ARG A 1 101 ? 31.098 22.018 27.077 1.00 22.71 101 ARG A CA 1
ATOM 667 C C . ARG A 1 101 ? 29.731 21.360 26.915 1.00 20.93 101 ARG A C 1
ATOM 668 O O . ARG A 1 101 ? 28.722 22.066 26.782 1.00 19.09 101 ARG A O 1
ATOM 676 N N . HIS A 1 102 ? 29.667 20.032 26.914 1.00 16.15 102 HIS A N 1
ATOM 677 C CA . HIS A 1 102 ? 28.374 19.387 26.709 1.00 18.53 102 HIS A CA 1
ATOM 678 C C . HIS A 1 102 ? 28.266 18.045 27.396 1.00 18.33 102 HIS A C 1
ATOM 679 O O . HIS A 1 102 ? 29.245 17.505 27.896 1.00 19.71 102 HIS A O 1
ATOM 686 N N . VAL A 1 103 ? 27.055 17.516 27.437 1.00 17.72 103 VAL A N 1
ATOM 687 C CA . VAL A 1 103 ? 26.830 16.223 28.059 1.00 17.15 103 VAL A CA 1
ATOM 688 C C . VAL A 1 103 ? 25.917 15.436 27.146 1.00 18.90 103 VAL A C 1
ATOM 689 O O . VAL A 1 103 ? 24.903 15.952 26.678 1.00 20.75 103 VAL A O 1
ATOM 693 N N . LYS A 1 104 ? 26.279 14.194 26.865 1.00 19.12 104 LYS A N 1
ATOM 694 C CA . LYS A 1 104 ? 25.438 13.363 26.020 1.00 22.65 104 LYS A CA 1
ATOM 695 C C . LYS A 1 104 ? 25.334 12.006 26.688 1.00 21.61 104 LYS A C 1
ATOM 696 O O . LYS A 1 104 ? 26.337 11.312 26.863 1.00 24.77 104 LYS A O 1
ATOM 702 N N . PRO A 1 105 ? 24.122 11.613 27.092 1.00 23.69 105 PRO A N 1
ATOM 703 C CA . PRO A 1 105 ? 23.954 10.311 27.745 1.00 23.37 105 PRO A CA 1
ATOM 704 C C . PRO A 1 105 ? 24.433 9.183 26.849 1.00 24.89 105 PRO A C 1
ATOM 705 O O . PRO A 1 105 ? 24.402 9.302 25.623 1.00 24.32 105 PRO A O 1
ATOM 709 N N . HIS A 1 106 ? 24.851 8.083 27.474 1.00 25.89 106 HIS A N 1
ATOM 710 C CA . HIS A 1 106 ? 25.348 6.908 26.760 1.00 24.72 106 HIS A CA 1
ATOM 711 C C . HIS A 1 106 ? 24.336 5.761 26.667 1.00 25.28 106 HIS A C 1
ATOM 712 O O . HIS A 1 106 ? 23.486 5.588 27.541 1.00 26.54 106 HIS A O 1
ATOM 719 N N . GLY A 1 107 ? 24.464 4.978 25.601 1.00 27.75 107 GLY A N 1
ATOM 720 C CA . GLY A 1 107 ? 23.629 3.806 25.364 1.00 30.53 107 GLY A CA 1
ATOM 721 C C . GLY A 1 107 ? 22.217 3.737 25.911 1.00 31.13 107 GLY A C 1
ATOM 722 O O . GLY A 1 107 ? 21.377 4.577 25.587 1.00 31.95 107 GLY A O 1
ATOM 731 N N . LEU A 1 109 ? 20.924 4.475 28.741 1.00 29.44 109 LEU A N 1
ATOM 732 C CA . LEU A 1 109 ? 20.455 5.645 29.484 1.00 28.13 109 LEU A CA 1
ATOM 733 C C . LEU A 1 109 ? 19.923 6.659 28.470 1.00 28.10 109 LEU A C 1
ATOM 734 O O . LEU A 1 109 ? 18.865 7.264 28.662 1.00 30.11 109 LEU A O 1
ATOM 739 N N . TYR A 1 110 ? 20.667 6.821 27.383 1.00 28.43 110 TYR A N 1
ATOM 740 C CA . TYR A 1 110 ? 20.306 7.721 26.295 1.00 27.72 110 TYR A CA 1
ATOM 741 C C . TYR A 1 110 ? 19.014 7.205 25.654 1.00 30.16 110 TYR A C 1
ATOM 742 O O . TYR A 1 110 ? 18.053 7.958 25.454 1.00 27.05 110 TYR A O 1
ATOM 751 N N . ASN A 1 111 ? 19.006 5.911 25.344 1.00 30.64 111 ASN A N 1
ATOM 752 C CA . ASN A 1 111 ? 17.862 5.259 24.712 1.00 33.42 111 ASN A CA 1
ATOM 753 C C . ASN A 1 111 ? 16.588 5.355 25.536 1.00 33.48 111 ASN A C 1
ATOM 754 O O . ASN A 1 111 ? 15.517 5.589 24.984 1.00 34.51 111 ASN A O 1
ATOM 759 N N . GLN A 1 112 ? 16.694 5.151 26.848 1.00 34.91 112 GLN A N 1
ATOM 760 C CA . GLN A 1 112 ? 15.515 5.214 27.706 1.00 34.23 112 GLN A CA 1
ATOM 761 C C . GLN A 1 112 ? 15.082 6.647 27.996 1.00 34.95 112 GLN A C 1
ATOM 762 O O . GLN A 1 112 ? 13.883 6.927 28.080 1.00 36.20 112 GLN A O 1
ATOM 768 N N . ALA A 1 113 ? 16.044 7.558 28.129 1.00 33.08 113 ALA A N 1
ATOM 769 C CA . ALA A 1 113 ? 15.717 8.955 28.401 1.00 32.71 113 ALA A CA 1
ATOM 770 C C . ALA A 1 113 ? 15.013 9.560 27.191 1.00 32.35 113 ALA A C 1
ATOM 771 O O . ALA A 1 113 ? 14.314 10.569 27.303 1.00 32.09 113 ALA A O 1
ATOM 773 N N . ALA A 1 114 ? 15.201 8.944 26.030 1.00 30.77 114 ALA A N 1
ATOM 774 C CA . ALA A 1 114 ? 14.564 9.443 24.824 1.00 30.42 114 ALA A CA 1
ATOM 775 C C . ALA A 1 114 ? 13.047 9.297 24.905 1.00 29.40 114 ALA A C 1
ATOM 776 O O . ALA A 1 114 ? 12.325 10.095 24.327 1.00 26.92 114 ALA A O 1
ATOM 778 N N . LYS A 1 115 ? 12.570 8.293 25.635 1.00 31.04 115 LYS A N 1
ATOM 779 C CA . LYS A 1 115 ? 11.127 8.050 25.746 1.00 32.82 115 LYS A CA 1
ATOM 780 C C . LYS A 1 115 ? 10.504 8.291 27.120 1.00 33.69 115 LYS A C 1
ATOM 781 O O . LYS A 1 115 ? 9.297 8.518 27.223 1.00 33.30 115 LYS A O 1
ATOM 787 N N . GLU A 1 116 ? 11.318 8.249 28.170 1.00 31.23 116 GLU A N 1
ATOM 788 C CA . GLU A 1 116 ? 10.817 8.442 29.526 1.00 31.02 116 GLU A CA 1
ATOM 789 C C . GLU A 1 116 ? 11.069 9.853 30.043 1.00 29.31 116 GLU A C 1
ATOM 790 O O . GLU A 1 116 ? 12.194 10.194 30.393 1.00 24.56 116 GLU A O 1
ATOM 796 N N . ALA A 1 117 ? 10.010 10.656 30.097 1.00 27.80 117 ALA A N 1
ATOM 797 C CA . ALA A 1 117 ? 10.105 12.040 30.545 1.00 28.04 117 ALA A CA 1
ATOM 798 C C . ALA A 1 117 ? 10.801 12.195 31.890 1.00 28.52 117 ALA A C 1
ATOM 799 O O . ALA A 1 117 ? 11.646 13.079 32.052 1.00 28.26 117 ALA A O 1
ATOM 801 N N . GLN A 1 118 ? 10.447 11.340 32.846 1.00 25.84 118 GLN A N 1
ATOM 802 C CA . GLN A 1 118 ? 11.030 11.397 34.186 1.00 25.76 118 GLN A CA 1
ATOM 803 C C . GLN A 1 118 ? 12.538 11.206 34.186 1.00 24.13 118 GLN A C 1
ATOM 804 O O . GLN A 1 118 ? 13.257 11.833 34.966 1.00 23.02 118 GLN A O 1
ATOM 810 N N . LEU A 1 119 ? 13.006 10.320 33.322 1.00 22.13 119 LEU A N 1
ATOM 811 C CA . LEU A 1 119 ? 14.434 10.030 33.231 1.00 21.47 119 LEU A CA 1
ATOM 812 C C . LEU A 1 119 ? 15.148 11.178 32.541 1.00 18.76 119 LEU A C 1
ATOM 813 O O . LEU A 1 119 ? 16.239 11.562 32.945 1.00 17.26 119 LEU A O 1
ATOM 818 N N . ALA A 1 120 ? 14.519 11.721 31.499 1.00 18.06 120 ALA A N 1
ATOM 819 C CA . ALA A 1 120 ? 15.092 12.841 30.759 1.00 19.33 120 ALA A CA 1
ATOM 820 C C . ALA A 1 120 ? 15.180 14.021 31.711 1.00 17.26 120 ALA A C 1
ATOM 821 O O . ALA A 1 120 ? 16.179 14.722 31.751 1.00 18.64 120 ALA A O 1
ATOM 823 N N . ASP A 1 121 ? 14.124 14.218 32.490 1.00 19.78 121 ASP A N 1
ATOM 824 C CA . ASP A 1 121 ? 14.061 15.292 33.469 1.00 20.31 121 ASP A CA 1
ATOM 825 C C . ASP A 1 121 ? 15.216 15.162 34.475 1.00 21.17 121 ASP A C 1
ATOM 826 O O . ASP A 1 121 ? 15.869 16.148 34.832 1.00 19.50 121 ASP A O 1
ATOM 831 N N . ALA A 1 122 ? 15.466 13.941 34.941 1.00 20.27 122 ALA A N 1
ATOM 832 C CA . ALA A 1 122 ? 16.537 13.713 35.916 1.00 19.20 122 ALA A CA 1
ATOM 833 C C . ALA A 1 122 ? 17.917 14.098 35.379 1.00 19.20 122 ALA A C 1
ATOM 834 O O . ALA A 1 122 ? 18.750 14.708 36.083 1.00 15.89 122 ALA A O 1
ATOM 836 N N . ILE A 1 123 ? 18.169 13.714 34.138 1.00 19.49 123 ILE A N 1
ATOM 837 C CA . ILE A 1 123 ? 19.454 13.992 33.515 1.00 19.63 123 ILE A CA 1
ATOM 838 C C . ILE A 1 123 ? 19.646 15.492 33.304 1.00 20.14 123 ILE A C 1
ATOM 839 O O . ILE A 1 123 ? 20.710 16.023 33.611 1.00 18.67 123 ILE A O 1
ATOM 844 N N . ALA A 1 124 ? 18.610 16.162 32.796 1.00 17.79 124 ALA A N 1
ATOM 845 C CA . ALA A 1 124 ? 18.659 17.601 32.552 1.00 18.70 124 ALA A CA 1
ATOM 846 C C . ALA A 1 124 ? 18.933 18.368 33.837 1.00 17.98 124 ALA A C 1
ATOM 847 O O . ALA A 1 124 ? 19.740 19.306 33.853 1.00 17.93 124 ALA A O 1
ATOM 849 N N . ARG A 1 125 ? 18.258 17.977 34.913 1.00 16.28 125 ARG A N 1
ATOM 850 C CA . ARG A 1 12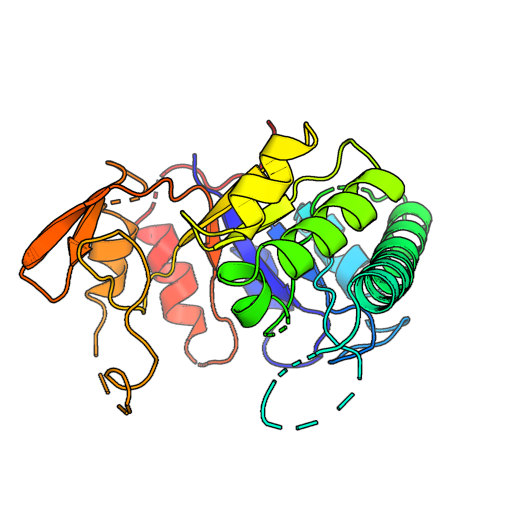5 ? 18.444 18.636 36.197 1.00 18.07 125 ARG A CA 1
ATOM 851 C C . ARG A 1 125 ? 19.882 18.482 36.665 1.00 18.26 125 ARG A C 1
ATOM 852 O O . ARG A 1 125 ? 20.459 19.411 37.217 1.00 15.05 125 ARG A O 1
ATOM 860 N N . ALA A 1 126 ? 20.456 17.302 36.448 1.00 17.50 126 ALA A N 1
ATOM 861 C CA . ALA A 1 126 ? 21.836 17.050 36.859 1.00 18.91 126 ALA A CA 1
ATOM 862 C C . ALA A 1 126 ? 22.795 17.907 36.053 1.00 18.63 126 ALA A C 1
ATOM 863 O O . ALA A 1 126 ? 23.736 18.493 36.595 1.00 20.61 126 ALA A O 1
ATOM 865 N N . VAL A 1 127 ? 22.560 17.989 34.754 1.00 18.34 127 VAL A N 1
ATOM 866 C CA . VAL A 1 127 ? 23.428 18.805 33.925 1.00 18.81 127 VAL A CA 1
ATOM 867 C C . VAL A 1 127 ? 23.320 20.240 34.420 1.00 19.76 127 VAL A C 1
ATOM 868 O O . VAL A 1 127 ? 24.325 20.930 34.591 1.00 19.36 127 VAL A O 1
ATOM 872 N N . TYR A 1 128 ? 22.096 20.685 34.680 1.00 19.81 128 TYR A N 1
ATOM 873 C CA . TYR A 1 128 ? 21.893 22.052 35.145 1.00 20.51 128 TYR A CA 1
ATOM 874 C C . TYR A 1 128 ? 22.584 22.302 36.479 1.00 20.49 128 TYR A C 1
ATOM 875 O O . TYR A 1 128 ? 23.233 23.339 36.664 1.00 24.46 128 TYR A O 1
ATOM 884 N N . ALA A 1 129 ? 22.444 21.361 37.407 1.00 21.14 129 ALA A N 1
ATOM 885 C CA . ALA A 1 129 ? 23.067 21.471 38.728 1.00 21.04 129 ALA A CA 1
ATOM 886 C C . ALA A 1 129 ? 24.590 21.493 38.654 1.00 22.97 129 ALA A C 1
ATOM 887 O O . ALA A 1 129 ? 25.249 22.047 39.532 1.00 27.00 129 ALA A O 1
ATOM 889 N N . CYS A 1 130 ? 25.159 20.862 37.635 1.00 21.10 130 CYS A N 1
ATOM 890 C CA . CYS A 1 130 ? 26.617 20.859 37.499 1.00 22.14 130 CYS A CA 1
ATOM 891 C C . CYS A 1 130 ? 27.086 22.234 37.010 1.00 24.11 130 CYS A C 1
ATOM 892 O O . CYS A 1 130 ? 27.945 22.872 37.633 1.00 25.99 130 CYS A O 1
ATOM 895 N N . ASP A 1 131 ? 26.506 22.681 35.896 1.00 23.56 131 ASP A N 1
ATOM 896 C CA . ASP A 1 131 ? 26.866 23.953 35.267 1.00 24.58 131 ASP A CA 1
ATOM 897 C C . ASP A 1 131 ? 25.814 24.325 34.228 1.00 23.87 131 ASP A C 1
ATOM 898 O O . ASP A 1 131 ? 25.698 23.676 33.190 1.00 23.81 131 ASP A O 1
ATOM 903 N N . PRO A 1 132 ? 25.039 25.392 34.490 1.00 23.92 132 PRO A N 1
ATOM 904 C CA . PRO A 1 132 ? 23.975 25.872 33.594 1.00 23.20 132 PRO A CA 1
ATOM 905 C C . PRO A 1 132 ? 24.400 26.198 32.165 1.00 22.97 132 PRO A C 1
ATOM 906 O O . PRO A 1 132 ? 23.559 26.281 31.262 1.00 21.04 132 PRO A O 1
ATOM 910 N N . ALA A 1 133 ? 25.696 26.397 31.954 1.00 21.22 133 ALA A N 1
ATOM 911 C CA . ALA A 1 133 ? 26.180 26.725 30.620 1.00 23.98 133 ALA A CA 1
ATOM 912 C C . ALA A 1 133 ? 26.468 25.501 29.757 1.00 23.84 133 ALA A C 1
ATOM 913 O O . ALA A 1 133 ? 26.896 25.641 28.612 1.00 25.16 133 ALA A O 1
ATOM 915 N N . LEU A 1 134 ? 26.221 24.305 30.295 1.00 24.42 134 LEU A N 1
ATOM 916 C CA . LEU A 1 134 ? 26.462 23.057 29.545 1.00 23.05 134 LEU A CA 1
ATOM 917 C C . LEU A 1 134 ? 25.357 22.783 28.532 1.00 22.43 134 LEU A C 1
ATOM 918 O O . LEU A 1 134 ? 24.178 22.991 28.804 1.00 23.93 134 LEU A O 1
ATOM 923 N N . ILE A 1 135 ? 25.758 22.300 27.365 1.00 21.12 135 ILE A N 1
ATOM 924 C CA . ILE A 1 135 ? 24.844 21.971 26.287 1.00 22.49 135 ILE A CA 1
ATOM 925 C C . ILE A 1 135 ? 24.423 20.522 26.437 1.00 24.71 135 ILE A C 1
ATOM 926 O O . ILE A 1 135 ? 25.276 19.635 26.517 1.00 24.78 135 ILE A O 1
ATOM 931 N N . LEU A 1 136 ? 23.116 20.281 26.469 1.00 22.22 136 LEU A N 1
ATOM 932 C CA . LEU A 1 136 ? 22.593 18.936 26.603 1.00 23.97 136 LEU A CA 1
ATOM 933 C C . LEU A 1 136 ? 22.349 18.367 25.213 1.00 25.58 136 LEU A C 1
ATOM 934 O O . LEU A 1 136 ? 21.654 18.976 24.396 1.00 26.29 136 LEU A O 1
ATOM 939 N N . VAL A 1 137 ? 22.927 17.204 24.933 1.00 25.36 137 VAL A N 1
ATOM 940 C CA . VAL A 1 137 ? 22.752 16.590 23.625 1.00 27.21 137 VAL A CA 1
ATOM 941 C C . VAL A 1 137 ? 21.896 15.346 23.737 1.00 26.11 137 VAL A C 1
ATOM 942 O O . VAL A 1 137 ? 22.132 14.489 24.585 1.00 24.02 137 VAL A O 1
ATOM 946 N N . GLY A 1 138 ? 20.893 15.258 22.873 1.00 26.61 138 GLY A N 1
ATOM 947 C CA . GLY A 1 138 ? 20.000 14.120 22.889 1.00 24.96 138 GLY A CA 1
ATOM 948 C C . GLY A 1 138 ? 19.409 13.842 21.523 1.00 27.72 138 GLY A C 1
ATOM 949 O O . GLY A 1 138 ? 19.504 14.670 20.610 1.00 26.71 138 GLY A O 1
ATOM 950 N N . LEU A 1 139 ? 18.802 12.666 21.383 1.00 29.18 139 LEU A N 1
ATOM 951 C CA . LEU A 1 139 ? 18.171 12.260 20.127 1.00 30.67 139 LEU A CA 1
ATOM 952 C C . LEU A 1 139 ? 17.163 13.326 19.680 1.00 28.95 139 LEU A C 1
ATOM 953 O O . LEU A 1 139 ? 16.386 13.830 20.491 1.00 27.66 139 LEU A O 1
ATOM 958 N N . ALA A 1 140 ? 17.178 13.672 18.395 1.00 30.11 140 ALA A N 1
ATOM 959 C CA . ALA A 1 140 ? 16.260 14.688 17.883 1.00 29.67 140 ALA A CA 1
ATOM 960 C C . ALA A 1 140 ? 14.809 14.308 18.157 1.00 29.52 140 ALA A C 1
ATOM 961 O O . ALA A 1 140 ? 14.422 13.145 18.001 1.00 29.64 140 ALA A O 1
ATOM 963 N N . GLY A 1 141 ? 14.019 15.299 18.566 1.00 29.97 141 GLY A N 1
ATOM 964 C CA . GLY A 1 141 ? 12.607 15.092 18.849 1.00 30.47 141 GLY A CA 1
ATOM 965 C C . GLY A 1 141 ? 12.289 14.197 20.035 1.00 31.22 141 GLY A C 1
ATOM 966 O O . GLY A 1 141 ? 11.167 13.713 20.156 1.00 31.36 141 GLY A O 1
ATOM 967 N N . SER A 1 142 ? 13.257 13.989 20.926 1.00 31.36 142 SER A N 1
ATOM 968 C CA . SER A 1 142 ? 13.042 13.121 22.085 1.00 30.81 142 SER A CA 1
ATOM 969 C C . SER A 1 142 ? 12.731 13.884 23.369 1.00 29.23 142 SER A C 1
ATOM 970 O O . SER A 1 142 ? 12.777 15.109 23.408 1.00 27.59 142 SER A O 1
ATOM 973 N N . GLU A 1 143 ? 12.414 13.133 24.418 1.00 30.06 143 GLU A N 1
ATOM 974 C CA .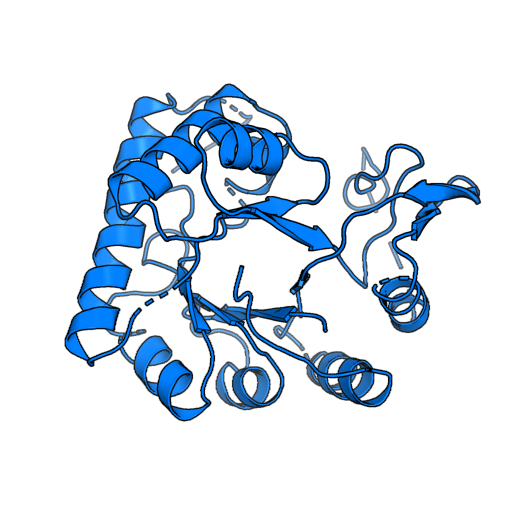 GLU A 1 143 ? 12.113 13.703 25.723 1.00 28.29 143 GLU A CA 1
ATOM 975 C C . GLU A 1 143 ? 13.311 14.454 26.291 1.00 26.92 143 GLU A C 1
ATOM 976 O O . GLU A 1 143 ? 13.146 15.436 27.012 1.00 28.68 143 GLU A O 1
ATOM 982 N N . LEU A 1 144 ? 14.520 14.011 25.958 1.00 25.25 144 LEU A N 1
ATOM 983 C CA . LEU A 1 144 ? 15.709 14.669 26.487 1.00 23.76 144 LEU A CA 1
ATOM 984 C C . LEU A 1 144 ? 15.843 16.103 25.974 1.00 22.93 144 LEU A C 1
ATOM 985 O O . LEU A 1 144 ? 16.295 16.988 26.708 1.00 18.81 144 LEU A O 1
ATOM 990 N N . ILE A 1 145 ? 15.451 16.345 24.723 1.00 23.54 145 ILE A N 1
ATOM 991 C CA . ILE A 1 145 ? 15.547 17.698 24.181 1.00 23.74 145 ILE A CA 1
ATOM 992 C C . ILE A 1 145 ? 14.517 18.569 24.873 1.00 24.64 145 ILE A C 1
ATOM 993 O O . ILE A 1 145 ? 14.773 19.730 25.191 1.00 25.02 145 ILE A O 1
ATOM 998 N N . ARG A 1 146 ? 13.344 17.990 25.108 1.00 26.73 146 ARG A N 1
ATOM 999 C CA . ARG A 1 146 ? 12.255 18.681 25.779 1.00 25.22 146 ARG A CA 1
ATOM 1000 C C . ARG A 1 146 ? 12.674 19.085 27.193 1.00 25.82 146 ARG A C 1
ATOM 1001 O O . ARG A 1 146 ? 12.495 20.235 27.602 1.00 22.42 146 ARG A O 1
ATOM 1009 N N . ALA A 1 147 ? 13.215 18.120 27.938 1.00 25.20 147 ALA A N 1
ATOM 1010 C CA . ALA A 1 147 ? 13.670 18.352 29.309 1.00 25.14 147 ALA A CA 1
ATOM 1011 C C . ALA A 1 147 ? 14.749 19.428 29.330 1.00 25.00 147 ALA A C 1
ATOM 1012 O O . ALA A 1 147 ? 14.778 20.278 30.224 1.00 24.47 147 ALA A O 1
ATOM 1014 N N . GLY A 1 148 ? 15.632 19.385 28.338 1.00 24.49 148 GLY A N 1
ATOM 1015 C CA . GLY A 1 148 ? 16.696 20.365 28.258 1.00 25.70 148 GLY A CA 1
ATOM 1016 C C . GLY A 1 148 ? 16.156 21.778 28.131 1.00 28.06 148 GLY A C 1
ATOM 1017 O O . GLY A 1 148 ? 16.462 22.641 28.952 1.00 25.75 148 GLY A O 1
ATOM 1018 N N . LYS A 1 149 ? 15.349 22.030 27.107 1.00 30.55 149 LYS A N 1
ATOM 1019 C CA . LYS A 1 149 ? 14.814 23.372 26.937 1.00 35.15 149 LYS A CA 1
ATOM 1020 C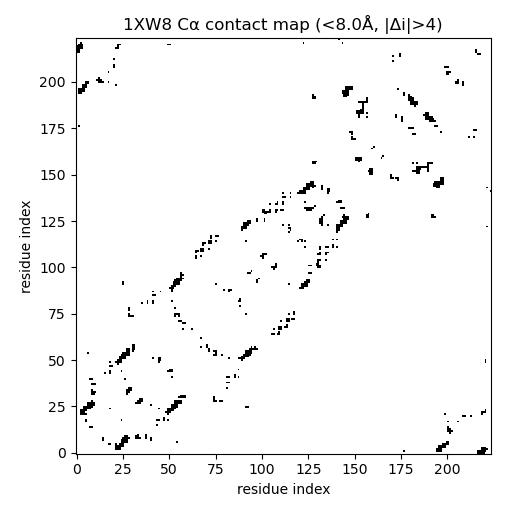 C . LYS A 1 149 ? 13.846 23.730 28.059 1.00 34.82 149 LYS A C 1
ATOM 1021 O O . LYS A 1 149 ? 13.612 24.899 28.331 1.00 34.89 149 LYS A O 1
ATOM 1027 N N . GLN A 1 150 ? 13.309 22.722 28.737 1.00 36.82 150 GLN A N 1
ATOM 1028 C CA . GLN A 1 150 ? 12.397 22.965 29.848 1.00 37.42 150 GLN A CA 1
ATOM 1029 C C . GLN A 1 150 ? 13.145 23.661 30.989 1.00 37.71 150 GLN A C 1
ATOM 1030 O O . GLN A 1 150 ? 12.567 24.465 31.726 1.00 38.11 150 GLN A O 1
ATOM 1036 N N . TYR A 1 151 ? 14.437 23.374 31.115 1.00 34.60 151 TYR A N 1
ATOM 1037 C CA . TYR A 1 151 ? 15.241 23.970 32.178 1.00 34.08 151 TYR A CA 1
ATOM 1038 C C . TYR A 1 151 ? 16.198 25.071 31.754 1.00 33.12 151 TYR A C 1
ATOM 1039 O O . TYR A 1 151 ? 17.157 25.367 32.463 1.00 35.12 151 TYR A O 1
ATOM 1048 N N . GLY A 1 152 ? 15.935 25.675 30.603 1.00 32.32 152 GLY A N 1
ATOM 1049 C CA . GLY A 1 152 ? 16.776 26.754 30.123 1.00 32.65 152 GLY A CA 1
ATOM 1050 C C . GLY A 1 152 ? 18.153 26.341 29.637 1.00 31.46 152 GLY A C 1
ATOM 1051 O O . GLY A 1 152 ? 19.014 27.192 29.418 1.00 30.71 152 GLY A O 1
ATOM 1052 N N . LEU A 1 153 ? 18.365 25.041 29.470 1.00 29.98 153 LEU A N 1
ATOM 1053 C CA . LEU A 1 153 ? 19.650 24.536 29.001 1.00 28.57 153 LEU A CA 1
ATOM 1054 C C . LEU A 1 153 ? 19.733 24.602 27.490 1.00 29.44 153 LEU A C 1
ATOM 1055 O O . LEU A 1 153 ? 18.768 24.303 26.794 1.00 29.77 153 LEU A O 1
ATOM 1060 N N . THR A 1 154 ? 20.883 25.009 26.977 1.00 29.62 154 THR A N 1
ATOM 1061 C CA . THR A 1 154 ? 21.055 25.029 25.543 1.00 29.98 154 THR A CA 1
ATOM 1062 C C . THR A 1 154 ? 21.024 23.549 25.190 1.00 31.44 154 THR A C 1
ATOM 1063 O O . THR A 1 154 ? 21.691 22.755 25.849 1.00 30.94 154 THR A O 1
ATOM 1067 N N . THR A 1 155 ? 20.244 23.179 24.173 1.00 32.60 155 THR A N 1
ATOM 1068 C CA . THR A 1 155 ? 20.118 21.779 23.761 1.00 33.64 155 THR A CA 1
ATOM 1069 C C . THR A 1 155 ? 20.398 21.558 22.275 1.00 35.30 155 THR A C 1
ATOM 1070 O O . THR A 1 155 ? 20.021 22.371 21.436 1.00 37.32 155 THR A O 1
ATOM 1074 N N . ARG A 1 156 ? 21.041 20.448 21.946 1.00 35.44 156 ARG A N 1
ATOM 1075 C CA . ARG A 1 156 ? 21.338 20.141 20.554 1.00 36.62 156 ARG A CA 1
ATOM 1076 C C . ARG A 1 156 ? 20.829 18.760 20.181 1.00 35.42 156 ARG A C 1
ATOM 1077 O O . ARG A 1 156 ? 21.100 17.776 20.870 1.00 36.17 156 ARG A O 1
ATOM 1085 N N . GLU A 1 157 ? 20.083 18.699 19.080 1.00 32.44 157 GLU A N 1
ATOM 1086 C CA . GLU A 1 157 ? 19.487 17.457 18.624 1.00 30.52 157 GLU A CA 1
ATOM 1087 C C . GLU A 1 157 ? 20.408 16.643 17.739 1.00 31.08 157 GLU A C 1
ATOM 1088 O O . GLU A 1 157 ? 21.008 17.159 16.795 1.00 30.86 157 GLU A O 1
ATOM 1094 N N . GLU A 1 158 ? 20.508 15.357 18.057 1.00 30.21 158 GLU A N 1
ATOM 1095 C CA . GLU A 1 158 ? 21.377 14.447 17.327 1.00 30.47 158 GLU A CA 1
ATOM 1096 C C . GLU A 1 158 ? 20.648 13.602 16.288 1.00 31.32 158 GLU A C 1
ATOM 1097 O O . GLU A 1 158 ? 19.541 13.110 16.534 1.00 31.19 158 GLU A O 1
ATOM 1103 N N . VAL A 1 159 ? 21.280 13.447 15.126 1.00 30.38 159 VAL A N 1
ATOM 1104 C CA . VAL A 1 159 ? 20.739 12.634 14.044 1.00 30.34 159 VAL A CA 1
ATOM 1105 C C . VAL A 1 159 ? 21.764 11.568 13.674 1.00 31.60 159 VAL A C 1
ATOM 1106 O O . VAL A 1 159 ? 22.949 11.675 14.019 1.00 30.84 159 VAL A O 1
ATOM 1110 N N . PHE A 1 160 ? 21.312 10.538 12.973 1.00 32.69 160 PHE A N 1
ATOM 1111 C CA . PHE A 1 160 ? 22.198 9.454 12.584 1.00 35.15 160 PHE A CA 1
ATOM 1112 C C . PHE A 1 160 ? 22.215 9.204 11.086 1.00 36.59 160 PHE A C 1
ATOM 1113 O O . PHE A 1 160 ? 21.168 9.114 10.437 1.00 36.48 160 PHE A O 1
ATOM 1121 N N . ALA A 1 161 ? 23.425 9.076 10.556 1.00 37.57 161 ALA A N 1
ATOM 1122 C CA . ALA A 1 161 ? 23.648 8.855 9.137 1.00 38.41 161 ALA A CA 1
ATOM 1123 C C . ALA A 1 161 ? 23.262 7.462 8.647 1.00 39.61 161 ALA A C 1
ATOM 1124 O O . ALA A 1 161 ? 22.732 7.313 7.541 1.00 39.11 161 ALA A O 1
ATOM 1126 N N . ASP A 1 162 ? 23.517 6.450 9.472 1.00 39.48 162 ASP A N 1
ATOM 1127 C CA . ASP A 1 162 ? 23.247 5.064 9.104 1.00 40.29 162 ASP A CA 1
ATOM 1128 C C . ASP A 1 162 ? 21.954 4.464 9.643 1.00 39.08 162 ASP A C 1
ATOM 1129 O O . ASP A 1 162 ? 21.792 3.244 9.631 1.00 39.51 162 ASP A O 1
ATOM 1134 N N . ARG A 1 163 ? 21.034 5.295 10.118 1.00 37.23 163 ARG A N 1
ATOM 1135 C CA . ARG A 1 163 ? 19.784 4.765 10.655 1.00 36.61 163 ARG A CA 1
ATO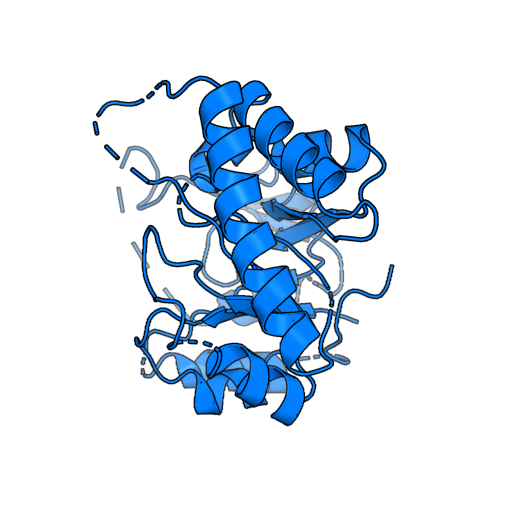M 1136 C C . ARG A 1 163 ? 18.569 5.221 9.867 1.00 35.89 163 ARG A C 1
ATOM 1137 O O . ARG A 1 163 ? 18.542 6.332 9.336 1.00 33.54 163 ARG A O 1
ATOM 1145 N N . GLY A 1 164 ? 17.565 4.348 9.801 1.00 36.21 164 GLY A N 1
ATOM 1146 C CA . GLY A 1 164 ? 16.337 4.676 9.099 1.00 36.31 164 GLY A CA 1
ATOM 1147 C C . GLY A 1 164 ? 15.377 5.432 10.005 1.00 35.70 164 GLY A C 1
ATOM 1148 O O . GLY A 1 164 ? 15.277 5.141 11.194 1.00 33.61 164 GLY A O 1
ATOM 1149 N N . TYR A 1 165 ? 14.669 6.406 9.443 1.00 36.52 165 TYR A N 1
ATOM 1150 C CA . TYR A 1 165 ? 13.725 7.206 10.210 1.00 38.37 165 TYR A CA 1
ATOM 1151 C C . TYR A 1 165 ? 12.281 6.907 9.858 1.00 40.21 165 TYR A C 1
ATOM 1152 O O . TYR A 1 165 ? 11.979 6.459 8.752 1.00 37.28 165 TYR A O 1
ATOM 1161 N N . GLN A 1 166 ? 11.397 7.167 10.816 1.00 43.28 166 GLN A N 1
ATOM 1162 C CA . GLN A 1 166 ? 9.967 6.957 10.640 1.00 47.10 166 GLN A CA 1
ATOM 1163 C C . GLN A 1 166 ? 9.376 8.289 10.203 1.00 48.58 166 GLN A C 1
ATOM 1164 O O . GLN A 1 166 ? 10.094 9.281 10.095 1.00 48.69 166 GLN A O 1
ATOM 1170 N N . ALA A 1 167 ? 8.070 8.313 9.960 1.00 49.54 167 ALA A N 1
ATOM 1171 C CA . ALA A 1 167 ? 7.395 9.535 9.533 1.00 50.94 167 ALA A CA 1
ATOM 1172 C C . ALA A 1 167 ? 7.409 10.624 10.613 1.00 50.93 167 ALA A C 1
ATOM 1173 O O . ALA A 1 167 ? 7.600 11.806 10.315 1.00 50.86 167 ALA A O 1
ATOM 1175 N N . ASP A 1 168 ? 7.211 10.217 11.864 1.00 51.11 168 ASP A N 1
ATOM 1176 C CA . ASP A 1 168 ? 7.187 11.146 12.990 1.00 50.28 168 ASP A CA 1
ATOM 1177 C C . ASP A 1 168 ? 8.543 11.805 13.259 1.00 49.64 168 ASP A C 1
ATOM 1178 O O . ASP A 1 168 ? 8.628 12.764 14.022 1.00 49.84 168 ASP A O 1
ATOM 1183 N N . GLY A 1 169 ? 9.603 11.288 12.643 1.00 46.84 169 GLY A N 1
ATOM 1184 C CA . GLY A 1 169 ? 10.916 11.872 12.845 1.00 44.00 169 GLY A CA 1
ATOM 1185 C C . GLY A 1 169 ? 11.810 11.115 13.813 1.00 42.78 169 GLY A C 1
ATOM 1186 O O . GLY A 1 169 ? 12.920 11.554 14.106 1.00 42.25 169 GLY A O 1
ATOM 1187 N N . SER A 1 170 ? 11.333 9.986 14.322 1.00 40.56 170 SER A N 1
ATOM 1188 C CA . SER A 1 170 ? 12.128 9.180 15.243 1.00 40.15 170 SER A CA 1
ATOM 1189 C C . SER A 1 170 ? 12.747 8.023 14.466 1.00 39.84 170 SER A C 1
ATOM 1190 O O . SER A 1 170 ? 12.418 7.797 13.304 1.00 39.98 170 SER A O 1
ATOM 1193 N N . LEU A 1 171 ? 13.644 7.292 15.111 1.00 39.61 171 LEU A N 1
ATOM 1194 C CA . LEU A 1 171 ? 14.302 6.166 14.465 1.00 40.08 171 LEU A CA 1
ATOM 1195 C C . LEU A 1 171 ? 13.408 4.937 14.475 1.00 39.60 171 LEU A C 1
ATOM 1196 O O . LEU A 1 171 ? 12.494 4.828 15.290 1.00 38.99 171 LEU A O 1
ATOM 1201 N N . VAL A 1 172 ? 13.665 4.030 13.540 1.00 38.94 172 VAL A N 1
ATOM 1202 C CA . VAL A 1 172 ? 12.926 2.782 13.459 1.00 39.73 172 VAL A CA 1
ATOM 1203 C C . VAL A 1 172 ? 13.661 1.872 14.431 1.00 39.94 172 VAL A C 1
ATOM 1204 O O . VAL A 1 172 ? 14.886 1.822 14.425 1.00 39.44 172 VAL A O 1
ATOM 1208 N N . PRO A 1 173 ? 12.929 1.154 15.292 1.00 42.02 173 PRO A N 1
ATOM 1209 C CA . PRO A 1 173 ? 13.602 0.266 16.247 1.00 43.39 173 PRO A CA 1
ATOM 1210 C C . PRO A 1 173 ? 14.621 -0.639 15.557 1.00 45.42 173 PRO A C 1
ATOM 1211 O O . PRO A 1 173 ? 14.367 -1.130 14.454 1.00 43.95 173 PRO A O 1
ATOM 1215 N N . ARG A 1 174 ? 15.766 -0.860 16.203 1.00 47.83 174 ARG A N 1
ATOM 1216 C CA . ARG A 1 174 ? 16.822 -1.690 15.623 1.00 51.12 174 ARG A CA 1
ATOM 1217 C C . ARG A 1 174 ? 16.294 -2.931 14.918 1.00 52.74 174 ARG A C 1
ATOM 1218 O O . ARG A 1 174 ? 15.245 -3.468 15.282 1.00 54.16 174 ARG A O 1
ATOM 1226 N N . SER A 1 175 ? 17.044 -3.381 13.914 1.00 54.47 175 SER A N 1
ATOM 1227 C CA . SER A 1 175 ? 16.667 -4.533 13.095 1.00 56.57 175 SER A CA 1
ATOM 1228 C C . SER A 1 175 ? 15.625 -4.013 12.109 1.00 56.16 175 SER A C 1
ATOM 1229 O O . SER A 1 175 ? 15.948 -3.575 11.006 1.00 56.94 175 SER A O 1
ATOM 1232 N N . GLN A 1 176 ? 14.368 -4.057 12.527 1.00 55.10 176 GLN A N 1
ATOM 1233 C CA . GLN A 1 176 ? 13.271 -3.563 11.717 1.00 54.53 176 GLN A CA 1
ATOM 1234 C C . GLN A 1 176 ? 12.073 -3.483 12.650 1.00 53.65 176 GLN A C 1
ATOM 1235 O O . GLN A 1 176 ? 10.917 -3.544 12.225 1.00 54.11 176 GLN A O 1
ATOM 1241 N N . SER A 1 177 ? 12.388 -3.353 13.937 1.00 50.03 177 SER A N 1
ATOM 1242 C CA . SER A 1 177 ? 11.406 -3.239 15.011 1.00 49.93 177 SER A CA 1
ATOM 1243 C C . SER A 1 177 ? 10.659 -4.537 15.318 1.00 49.10 177 SER A C 1
ATOM 1244 O O . SER A 1 177 ? 9.736 -4.921 14.596 1.00 49.56 177 SER A O 1
ATOM 1247 N N . GLY A 1 178 ? 11.064 -5.210 16.394 1.00 47.14 178 GLY A N 1
ATOM 1248 C CA . GLY A 1 178 ? 10.404 -6.447 16.775 1.00 45.58 178 GLY A CA 1
ATOM 1249 C C . GLY A 1 178 ? 8.959 -6.211 17.184 1.00 44.21 178 GLY A C 1
ATOM 1250 O O . GLY A 1 178 ? 8.689 -5.656 18.252 1.00 44.00 178 GLY A O 1
ATOM 1251 N N . GLU A 1 184 ? 24.859 0.435 2.876 1.00 57.95 184 GLU A N 1
ATOM 1252 C CA . GLU A 1 184 ? 25.079 1.240 1.674 1.00 59.26 184 GLU A CA 1
ATOM 1253 C C . GLU A 1 184 ? 25.360 2.699 2.018 1.00 58.38 184 GLU A C 1
ATOM 1254 O O . GLU A 1 184 ? 24.889 3.205 3.035 1.00 58.26 184 GLU A O 1
ATOM 1260 N N . GLU A 1 185 ? 26.121 3.385 1.172 1.00 58.70 185 GLU A N 1
ATOM 1261 C CA . GLU A 1 185 ? 26.416 4.779 1.444 1.00 58.47 185 GLU A CA 1
ATOM 1262 C C . GLU A 1 185 ? 25.341 5.735 0.931 1.00 57.43 185 GLU A C 1
ATOM 1263 O O . GLU A 1 185 ? 25.621 6.708 0.230 1.00 57.37 185 GLU A O 1
ATOM 1269 N N . GLN A 1 186 ? 24.097 5.425 1.280 1.00 55.47 186 GLN A N 1
ATOM 1270 C CA . GLN A 1 186 ? 22.963 6.272 0.934 1.00 52.58 186 GLN A CA 1
ATOM 1271 C C . GLN A 1 186 ? 22.916 7.161 2.172 1.00 50.16 186 GLN A C 1
ATOM 1272 O O . GLN A 1 186 ? 22.236 8.187 2.213 1.00 47.83 186 GLN A O 1
ATOM 1278 N N . ALA A 1 187 ? 23.674 6.728 3.178 1.00 48.34 187 ALA A N 1
ATOM 1279 C CA . ALA A 1 187 ? 23.792 7.414 4.458 1.00 46.65 187 ALA A CA 1
ATOM 1280 C C . ALA A 1 187 ? 24.259 8.843 4.230 1.00 46.60 187 ALA A C 1
ATOM 1281 O O . ALA A 1 187 ? 23.756 9.784 4.850 1.00 45.47 187 ALA A O 1
ATOM 1283 N N . LEU A 1 188 ? 25.227 8.991 3.332 1.00 46.43 188 LEU A N 1
ATOM 1284 C CA . LEU A 1 188 ? 25.776 10.293 2.990 1.00 46.10 188 LEU A CA 1
ATOM 1285 C C . LEU A 1 188 ? 24.650 11.217 2.569 1.00 46.13 188 LEU A C 1
ATOM 1286 O O . LEU A 1 188 ? 24.433 12.263 3.179 1.00 48.21 188 LEU A O 1
ATOM 1291 N N . ALA A 1 189 ? 23.927 10.821 1.527 1.00 44.95 189 ALA A N 1
ATOM 1292 C CA . ALA A 1 189 ? 22.819 11.622 1.024 1.00 43.35 189 ALA A CA 1
ATOM 1293 C C . ALA A 1 189 ? 21.817 11.942 2.131 1.00 42.16 189 ALA A C 1
ATOM 1294 O O . ALA A 1 189 ? 21.327 13.066 2.226 1.00 40.84 189 ALA A O 1
ATOM 1296 N N . GLN A 1 190 ? 21.509 10.958 2.968 1.00 41.73 190 GLN A N 1
ATOM 1297 C CA . GLN A 1 190 ? 20.567 11.186 4.051 1.00 42.07 190 GLN A CA 1
ATOM 1298 C C . GLN A 1 190 ? 21.126 12.256 4.976 1.00 41.91 190 GLN A C 1
ATOM 1299 O O . GLN A 1 190 ? 20.416 13.182 5.363 1.00 42.84 190 GLN A O 1
ATOM 1305 N N . THR A 1 191 ? 22.408 12.134 5.311 1.00 43.04 191 THR A N 1
ATOM 1306 C CA . THR A 1 191 ? 23.070 13.092 6.197 1.00 43.16 191 THR A CA 1
ATOM 1307 C C . THR A 1 191 ? 23.089 14.494 5.600 1.00 44.04 191 THR A C 1
ATOM 1308 O O . THR A 1 191 ? 22.812 15.477 6.293 1.00 42.82 191 THR A O 1
ATOM 1312 N N . LEU A 1 192 ? 23.431 14.578 4.316 1.00 44.78 192 LEU A N 1
ATOM 1313 C CA . LEU A 1 192 ? 23.485 15.859 3.614 1.00 46.90 192 LEU A CA 1
ATOM 1314 C C . LEU A 1 192 ? 22.111 16.510 3.579 1.00 48.10 192 LEU A C 1
ATOM 1315 O O . LEU A 1 192 ? 21.981 17.724 3.729 1.00 48.12 192 LEU A O 1
ATOM 1320 N N . GLU A 1 193 ? 21.089 15.683 3.379 1.00 50.33 193 GLU A N 1
ATOM 1321 C CA . GLU A 1 193 ? 19.705 16.142 3.312 1.00 52.38 193 GLU A CA 1
ATOM 1322 C C . GLU A 1 193 ? 19.244 16.755 4.636 1.00 52.88 193 GLU A C 1
ATOM 1323 O O . GLU A 1 193 ? 18.657 17.839 4.657 1.00 51.57 193 GLU A O 1
ATOM 1337 N N . VAL A 1 195 ? 21.121 17.899 7.248 1.00 52.74 195 VAL A N 1
ATOM 1338 C CA . VAL A 1 195 ? 21.898 19.071 7.629 1.00 52.39 195 VAL A CA 1
ATOM 1339 C C . VAL A 1 195 ? 21.568 20.293 6.779 1.00 52.90 195 VAL A C 1
ATOM 1340 O O . VAL A 1 195 ? 21.389 21.395 7.303 1.00 52.37 195 VAL A O 1
ATOM 1344 N N . GLN A 1 196 ? 21.478 20.092 5.469 1.00 53.22 196 GLN A N 1
ATOM 1345 C CA . GLN A 1 196 ? 21.183 21.187 4.550 1.00 55.00 196 GLN A CA 1
ATOM 1346 C C . GLN A 1 196 ? 19.760 21.734 4.578 1.00 53.91 196 GLN A C 1
ATOM 1347 O O . GLN A 1 196 ? 19.563 22.949 4.524 1.00 53.24 196 GLN A O 1
ATOM 1353 N N . HIS A 1 197 ? 18.769 20.849 4.649 1.00 53.67 197 HIS A N 1
ATOM 1354 C CA . HIS A 1 197 ? 17.380 21.297 4.631 1.00 53.47 197 HIS A CA 1
ATOM 1355 C C . HIS A 1 197 ? 16.482 20.806 5.771 1.00 52.83 197 HIS A C 1
ATOM 1356 O O . HIS A 1 197 ? 15.259 20.925 5.697 1.00 53.06 197 HIS A O 1
ATOM 1363 N N . GLY A 1 198 ? 17.089 20.255 6.818 1.00 51.39 198 GLY A N 1
ATOM 1364 C CA . GLY A 1 198 ? 16.329 19.787 7.965 1.00 49.39 198 GLY A CA 1
ATOM 1365 C C . GLY A 1 198 ? 15.205 18.788 7.750 1.00 48.72 198 GLY A C 1
ATOM 1366 O O . GLY A 1 198 ? 14.179 18.870 8.424 1.00 47.68 198 GLY A O 1
ATOM 1367 N N . ARG A 1 199 ? 15.388 17.841 6.834 1.00 48.56 199 ARG A N 1
ATOM 1368 C CA . ARG A 1 199 ? 14.366 16.826 6.569 1.00 48.87 199 ARG A CA 1
ATOM 1369 C C . ARG A 1 199 ? 14.982 15.492 6.160 1.00 47.11 199 ARG A C 1
ATOM 1370 O O . ARG A 1 199 ? 16.121 15.440 5.698 1.00 47.29 199 ARG A O 1
ATOM 1378 N N . VAL A 1 200 ? 14.225 14.413 6.335 1.00 45.76 200 VAL A N 1
ATOM 1379 C CA . VAL A 1 200 ? 14.708 13.082 5.979 1.00 45.60 200 VAL A CA 1
ATOM 1380 C C . VAL A 1 200 ? 13.609 12.169 5.434 1.00 45.59 200 VAL A C 1
ATOM 1381 O O . VAL A 1 200 ? 12.496 12.133 5.956 1.00 45.05 200 VAL A O 1
ATOM 1385 N N . LYS A 1 201 ? 13.942 11.433 4.379 1.00 46.79 201 LYS A N 1
ATOM 1386 C CA . LYS A 1 201 ? 13.018 10.501 3.743 1.00 48.04 201 LYS A CA 1
ATOM 1387 C C . LYS A 1 201 ? 12.829 9.308 4.682 1.00 48.02 201 LYS A C 1
ATOM 1388 O O . LYS A 1 201 ? 13.784 8.581 4.960 1.00 47.64 201 LYS A O 1
ATOM 1394 N N . SER A 1 202 ? 11.610 9.109 5.181 1.00 47.91 202 SER A N 1
ATOM 1395 C CA . SER A 1 202 ? 11.348 7.993 6.088 1.00 48.75 202 SER A CA 1
ATOM 1396 C C . SER A 1 202 ? 11.210 6.689 5.315 1.00 49.87 202 SER A C 1
ATOM 1397 O O . SER A 1 202 ? 11.025 6.702 4.097 1.00 49.25 202 SER A O 1
ATOM 1400 N N . ILE A 1 203 ? 11.299 5.562 6.014 1.00 50.44 203 ILE A N 1
ATOM 1401 C CA . ILE A 1 203 ? 11.175 4.276 5.342 1.00 53.16 203 ILE A CA 1
ATOM 1402 C C . ILE A 1 203 ? 9.744 4.056 4.872 1.00 54.53 203 ILE A C 1
ATOM 1403 O O . ILE A 1 203 ? 9.463 3.098 4.153 1.00 56.38 203 ILE A O 1
ATOM 1408 N N . THR A 1 204 ? 8.842 4.939 5.289 1.00 55.31 204 THR A N 1
ATOM 1409 C CA . THR A 1 204 ? 7.444 4.844 4.888 1.00 55.67 204 THR A CA 1
ATOM 1410 C C . THR A 1 204 ? 7.262 5.658 3.605 1.00 56.09 204 THR A C 1
ATOM 1411 O O . THR A 1 204 ? 6.198 5.632 2.985 1.00 55.70 204 THR A O 1
ATOM 1415 N N . GLY A 1 205 ? 8.311 6.380 3.220 1.00 55.93 205 GLY A N 1
ATOM 1416 C CA . GLY A 1 205 ? 8.265 7.186 2.012 1.00 57.29 205 GLY A CA 1
ATOM 1417 C C . GLY A 1 205 ? 7.990 8.663 2.235 1.00 58.21 205 GLY A C 1
ATOM 1418 O O . GLY A 1 205 ? 8.366 9.504 1.419 1.00 58.66 205 GLY A O 1
ATOM 1419 N N . GLU A 1 206 ? 7.337 8.983 3.345 1.00 59.80 206 GLU A N 1
ATOM 1420 C CA . GLU A 1 206 ? 6.995 10.362 3.670 1.00 61.25 206 GLU A CA 1
ATOM 1421 C C . GLU A 1 206 ? 8.180 11.157 4.228 1.00 61.68 206 GLU A C 1
ATOM 1422 O O . GLU A 1 206 ? 9.077 10.598 4.864 1.00 60.56 206 GLU A O 1
ATOM 1428 N N . TRP A 1 207 ? 8.178 12.464 3.980 1.00 61.72 207 TRP A N 1
ATOM 1429 C CA . TRP A 1 207 ? 9.236 13.349 4.460 1.00 61.57 207 TRP A CA 1
ATOM 1430 C C . TRP A 1 207 ? 9.002 13.756 5.912 1.00 60.50 207 TRP A C 1
ATOM 1431 O O . TRP A 1 207 ? 7.918 14.215 6.271 1.00 60.50 207 TRP A O 1
ATOM 1442 N N . ALA A 1 208 ? 10.028 13.589 6.741 1.00 59.34 208 ALA A N 1
ATOM 1443 C CA . ALA A 1 208 ? 9.937 13.938 8.155 1.00 57.71 208 ALA A CA 1
ATOM 1444 C C . ALA A 1 208 ? 10.918 15.053 8.492 1.00 56.34 208 ALA A C 1
ATOM 1445 O O . ALA A 1 208 ? 12.092 14.987 8.135 1.00 55.81 208 ALA A O 1
ATOM 1447 N N . THR A 1 209 ? 10.426 16.078 9.179 1.00 55.47 209 THR A N 1
ATOM 1448 C CA . THR A 1 209 ? 11.256 17.209 9.568 1.00 55.17 209 THR A CA 1
ATOM 1449 C C . THR A 1 209 ? 12.124 16.891 10.785 1.00 54.39 209 THR A C 1
ATOM 1450 O O . THR A 1 209 ? 11.677 16.215 11.711 1.00 54.32 209 THR A O 1
ATOM 1454 N N . VAL A 1 210 ? 13.367 17.374 10.771 1.00 53.56 210 VAL A N 1
ATOM 1455 C CA . VAL A 1 210 ? 14.307 17.158 11.873 1.00 52.49 210 VAL A CA 1
ATOM 1456 C C . VAL A 1 210 ? 15.185 18.379 12.120 1.00 52.51 210 VAL A C 1
ATOM 1457 O O . VAL A 1 210 ? 15.356 19.223 11.239 1.00 53.62 210 VAL A O 1
ATOM 1461 N N . ALA A 1 211 ? 15.751 18.457 13.320 1.00 51.48 211 ALA A N 1
ATOM 1462 C CA . ALA A 1 211 ? 16.609 19.576 13.696 1.00 51.33 211 ALA A CA 1
ATOM 1463 C C . ALA A 1 211 ? 18.057 19.386 13.238 1.00 50.89 211 ALA A C 1
ATOM 1464 O O . ALA A 1 211 ? 18.707 20.341 12.803 1.00 53.07 211 ALA A O 1
ATOM 1466 N N . ALA A 1 212 ? 18.553 18.157 13.346 1.00 48.99 212 ALA A N 1
ATOM 1467 C CA . ALA A 1 212 ? 19.917 17.801 12.941 1.00 46.26 212 ALA A CA 1
ATOM 1468 C C . ALA A 1 212 ? 20.985 18.863 13.211 1.00 43.95 212 ALA A C 1
ATOM 1469 O O . ALA A 1 212 ? 21.450 19.533 12.289 1.00 44.86 212 ALA A O 1
ATOM 1471 N N . GLN A 1 213 ? 21.386 19.003 14.471 1.00 40.86 213 GLN A N 1
ATOM 1472 C CA . GLN A 1 213 ? 22.404 19.983 14.841 1.00 39.36 213 GLN A CA 1
ATOM 1473 C C . GLN A 1 213 ? 23.761 19.318 15.082 1.00 38.47 213 GLN A C 1
ATOM 1474 O O . GLN A 1 213 ? 24.785 19.989 15.215 1.00 37.25 213 GLN A O 1
ATOM 1480 N N . THR A 1 214 ? 23.759 17.991 15.142 1.00 38.66 214 THR A N 1
ATOM 1481 C CA . THR A 1 214 ? 24.993 17.237 15.314 1.00 39.40 214 THR A CA 1
ATOM 1482 C C . THR A 1 214 ? 24.792 15.799 14.855 1.00 39.43 214 THR A C 1
ATOM 1483 O O . THR A 1 214 ? 23.737 15.200 15.075 1.00 39.50 214 THR A O 1
ATOM 1487 N N . VAL A 1 215 ? 25.808 15.264 14.190 1.00 42.18 215 VAL A N 1
ATOM 1488 C CA . VAL A 1 215 ? 25.768 13.900 13.681 1.00 42.72 215 VAL A CA 1
ATOM 1489 C C . VAL A 1 215 ? 26.817 13.055 14.397 1.00 44.93 215 VAL A C 1
ATOM 1490 O O . VAL A 1 215 ? 27.977 13.456 14.514 1.00 43.11 215 VAL A O 1
ATOM 1494 N N . CYS A 1 216 ? 26.393 11.888 14.872 1.00 48.15 216 CYS A N 1
ATOM 1495 C CA . CYS A 1 216 ? 27.269 10.971 15.590 1.00 52.57 216 CYS A CA 1
ATOM 1496 C C . CYS A 1 216 ? 28.074 10.094 14.632 1.00 55.11 216 CYS A C 1
ATOM 1497 O O . CYS A 1 216 ? 27.509 9.311 13.866 1.00 55.36 216 CYS A O 1
ATOM 1500 N N . LEU A 1 217 ? 29.396 10.229 14.685 1.00 58.06 217 LEU A N 1
ATOM 1501 C CA . LEU A 1 217 ? 30.287 9.459 13.824 1.00 60.70 217 LEU A CA 1
ATOM 1502 C C . LEU A 1 217 ? 30.841 8.225 14.532 1.00 63.15 217 LEU A C 1
ATOM 1503 O O . LEU A 1 217 ? 31.595 8.341 15.498 1.00 62.80 217 LEU A O 1
ATOM 1508 N N . HIS A 1 218 ? 30.468 7.043 14.050 1.00 65.81 218 HIS A N 1
ATOM 1509 C CA . HIS A 1 218 ? 30.954 5.801 14.640 1.00 68.61 218 HIS A CA 1
ATOM 1510 C C . HIS A 1 218 ? 32.406 5.584 14.214 1.00 70.09 218 HIS A C 1
ATOM 1511 O O . HIS A 1 218 ? 32.714 5.554 13.022 1.00 70.83 218 HIS A O 1
ATOM 1518 N N . GLY A 1 219 ? 33.296 5.440 15.188 1.00 71.80 219 GLY A N 1
ATOM 1519 C CA . GLY A 1 219 ? 34.695 5.230 14.868 1.00 74.11 219 GLY A CA 1
ATOM 1520 C C . GLY A 1 219 ? 35.125 3.796 15.091 1.00 76.19 219 GLY A C 1
ATOM 1521 O O . GLY A 1 219 ? 36.274 3.434 14.836 1.00 76.34 219 GLY A O 1
ATOM 1522 N N . ASP A 1 220 ? 34.197 2.974 15.568 1.00 78.09 220 ASP A N 1
ATOM 1523 C CA . ASP A 1 220 ? 34.484 1.571 15.829 1.00 79.91 220 ASP A CA 1
ATOM 1524 C C . ASP A 1 220 ? 34.465 0.765 14.535 1.00 80.39 220 ASP A C 1
ATOM 1525 O O . ASP A 1 220 ? 33.560 -0.035 14.300 1.00 80.80 220 ASP A O 1
ATOM 1530 N N . GLY A 1 221 ? 35.472 0.987 13.699 1.00 80.99 221 GLY A N 1
ATOM 1531 C CA . GLY A 1 221 ? 35.559 0.277 12.438 1.00 81.08 221 GLY A CA 1
ATOM 1532 C C . GLY A 1 221 ? 36.972 0.288 11.893 1.00 81.20 221 GLY A C 1
ATOM 1533 O O . GLY A 1 221 ? 37.882 0.826 12.524 1.00 80.94 221 GLY A O 1
ATOM 1534 N N . HIS A 1 223 ? 37.017 -0.869 9.026 1.00 80.56 223 HIS A N 1
ATOM 1535 C CA . HIS A 1 223 ? 37.468 0.427 8.537 1.00 79.38 223 HIS A CA 1
ATOM 1536 C C . HIS A 1 223 ? 36.266 1.324 8.271 1.00 78.21 223 HIS A C 1
ATOM 1537 O O . HIS A 1 223 ? 35.916 1.593 7.123 1.00 77.91 223 HIS A O 1
ATOM 1544 N N . ALA A 1 224 ? 35.634 1.772 9.351 1.00 76.69 224 ALA A N 1
ATOM 1545 C CA . ALA A 1 224 ? 34.474 2.650 9.264 1.00 74.63 224 ALA A CA 1
ATOM 1546 C C . ALA A 1 224 ? 34.937 4.100 9.373 1.00 73.00 224 ALA A C 1
ATOM 1547 O O . ALA A 1 224 ? 34.128 5.028 9.374 1.00 72.28 224 ALA A O 1
ATOM 1549 N N . LEU A 1 225 ? 36.250 4.281 9.471 1.00 71.16 225 LEU A N 1
ATOM 1550 C CA . LEU A 1 225 ? 36.837 5.608 9.578 1.00 68.77 225 LEU A CA 1
ATOM 1551 C C . LEU A 1 225 ? 36.814 6.257 8.200 1.00 67.09 225 LEU A C 1
ATOM 1552 O O . LEU A 1 225 ? 36.910 7.476 8.072 1.00 66.94 225 LEU A O 1
ATOM 1557 N N . ALA A 1 226 ? 36.679 5.429 7.169 1.00 65.18 226 ALA A N 1
ATOM 1558 C CA . ALA A 1 226 ? 36.635 5.915 5.796 1.00 62.99 226 ALA A CA 1
ATOM 1559 C C . ALA A 1 226 ? 35.355 6.712 5.559 1.00 61.65 226 ALA A C 1
ATOM 1560 O O . ALA A 1 226 ? 35.368 7.743 4.890 1.00 61.01 226 ALA A O 1
ATOM 1562 N N . PHE A 1 227 ? 34.246 6.230 6.109 1.00 60.06 227 PHE A N 1
ATOM 1563 C CA . PHE A 1 227 ? 32.972 6.920 5.956 1.00 58.73 227 PHE A CA 1
ATOM 1564 C C . PHE A 1 227 ? 33.055 8.292 6.612 1.00 57.34 227 PHE A C 1
ATOM 1565 O O . PHE A 1 227 ? 32.529 9.275 6.088 1.00 56.92 227 PHE A O 1
ATOM 1573 N N . ALA A 1 228 ? 33.712 8.349 7.766 1.00 55.88 228 ALA A N 1
ATOM 1574 C CA . ALA A 1 228 ? 33.868 9.600 8.498 1.00 55.79 228 ALA A CA 1
ATOM 1575 C C . ALA A 1 228 ? 34.522 10.663 7.621 1.00 55.88 228 ALA A C 1
ATOM 1576 O O . ALA A 1 228 ? 33.966 11.745 7.421 1.00 55.10 228 ALA A O 1
ATOM 1578 N N . ARG A 1 229 ? 35.704 10.353 7.096 1.00 55.78 229 ARG A N 1
ATOM 1579 C CA . ARG A 1 229 ? 36.414 11.299 6.246 1.00 57.51 229 ARG A CA 1
ATOM 1580 C C . ARG A 1 229 ? 35.646 11.586 4.961 1.00 56.63 229 ARG A C 1
ATOM 1581 O O . ARG A 1 229 ? 35.663 12.707 4.454 1.00 55.01 229 ARG A O 1
ATOM 1589 N N . ARG A 1 230 ? 34.960 10.574 4.442 1.00 57.58 230 ARG A N 1
ATOM 1590 C CA . ARG A 1 230 ? 34.191 10.749 3.219 1.00 58.39 230 ARG A CA 1
ATOM 1591 C C . ARG A 1 230 ? 32.994 11.649 3.478 1.00 57.46 230 ARG A C 1
ATOM 1592 O O . ARG A 1 230 ? 32.547 12.378 2.592 1.00 57.31 230 ARG A O 1
ATOM 1600 N N . LEU A 1 231 ? 32.483 11.599 4.703 1.00 57.31 231 LEU A N 1
ATOM 1601 C CA . LEU A 1 231 ? 31.335 12.409 5.082 1.00 56.67 231 LEU A CA 1
ATOM 1602 C C . LEU A 1 231 ? 31.752 13.874 5.084 1.00 56.75 231 LEU A C 1
ATOM 1603 O O . LEU A 1 231 ? 31.011 14.739 4.617 1.00 56.01 231 LEU A O 1
ATOM 1608 N N . ARG A 1 232 ? 32.945 14.145 5.608 1.00 57.28 232 ARG A N 1
ATOM 1609 C CA . ARG A 1 232 ? 33.470 15.505 5.655 1.00 57.89 232 ARG A CA 1
ATOM 1610 C C . ARG A 1 232 ? 33.771 16.014 4.250 1.00 58.55 232 ARG A C 1
ATOM 1611 O O . ARG A 1 232 ? 33.511 17.173 3.936 1.00 58.52 232 ARG A O 1
ATOM 1619 N N . SER A 1 233 ? 34.334 15.147 3.413 1.00 59.30 233 SER A N 1
ATOM 1620 C CA . SER A 1 233 ? 34.649 15.521 2.039 1.00 60.88 233 SER A CA 1
ATOM 1621 C C . SER A 1 233 ? 33.346 15.973 1.390 1.00 61.33 233 SER A C 1
ATOM 1622 O O . SER A 1 233 ? 33.300 16.992 0.701 1.00 61.08 233 SER A O 1
ATOM 1625 N N . ALA A 1 234 ? 32.287 15.203 1.629 1.00 61.78 234 ALA A N 1
ATOM 1626 C CA . ALA A 1 234 ? 30.968 15.505 1.089 1.00 62.45 234 ALA A CA 1
ATOM 1627 C C . ALA A 1 234 ? 30.506 16.854 1.623 1.00 63.13 234 ALA A C 1
ATOM 1628 O O . ALA A 1 234 ? 29.927 17.660 0.894 1.00 63.58 234 ALA A O 1
ATOM 1630 N N . PHE A 1 235 ? 30.763 17.095 2.905 1.00 63.59 235 PHE A N 1
ATOM 1631 C CA . PHE A 1 235 ? 30.393 18.358 3.530 1.00 64.07 235 PHE A CA 1
ATOM 1632 C C . PHE A 1 235 ? 31.157 19.496 2.869 1.00 64.31 235 PHE A C 1
ATOM 1633 O O . PHE A 1 235 ? 32.001 19.261 2.005 1.00 64.20 235 PHE A O 1
ATOM 1641 N N . ILE A 1 240 ? 29.290 21.749 4.728 1.00 62.10 240 ILE A N 1
ATOM 1642 C CA . ILE A 1 240 ? 30.151 22.921 4.798 1.00 61.68 240 ILE A CA 1
ATOM 1643 C C . ILE A 1 240 ? 30.427 23.295 6.251 1.00 60.85 240 ILE A C 1
ATOM 1644 O O . ILE A 1 240 ? 29.529 23.275 7.089 1.00 62.14 240 ILE A O 1
ATOM 1649 N N . VAL A 1 241 ? 31.684 23.629 6.527 1.00 59.98 241 VAL A N 1
ATOM 1650 C CA . VAL A 1 241 ? 32.167 24.011 7.856 1.00 58.51 241 VAL A CA 1
ATOM 1651 C C . VAL A 1 241 ? 31.648 23.231 9.067 1.00 56.43 241 VAL A C 1
ATOM 1652 O O . VAL A 1 241 ? 30.506 23.392 9.497 1.00 54.85 241 VAL A O 1
ATOM 1656 N N . VAL A 1 242 ? 32.520 22.388 9.615 1.00 54.51 242 VAL A N 1
ATOM 1657 C CA . VAL A 1 242 ? 32.212 21.592 10.798 1.00 52.91 242 VAL A CA 1
ATOM 1658 C C . VAL A 1 242 ? 32.653 22.432 12.000 1.00 52.42 242 VAL A C 1
ATOM 1659 O O . VAL A 1 242 ? 33.797 22.882 12.056 1.00 52.38 242 VAL A O 1
ATOM 1663 N N . ALA A 1 243 ? 31.750 22.653 12.951 1.00 50.92 243 ALA A N 1
ATOM 1664 C CA . ALA A 1 243 ? 32.086 23.456 14.120 1.00 50.31 243 ALA A CA 1
ATOM 1665 C C . ALA A 1 243 ? 31.342 23.037 15.384 1.00 51.16 243 ALA A C 1
ATOM 1666 O O . ALA A 1 243 ? 30.271 22.424 15.324 1.00 48.14 243 ALA A O 1
ATOM 1668 N N . ALA A 1 244 ? 31.930 23.381 16.528 1.00 52.38 244 ALA A N 1
ATOM 1669 C CA . ALA A 1 244 ? 31.358 23.065 17.829 1.00 53.84 244 ALA A CA 1
ATOM 1670 C C . ALA A 1 244 ? 30.135 23.929 18.095 1.00 55.43 244 ALA A C 1
ATOM 1671 O O . ALA A 1 244 ? 29.978 25.005 17.516 1.00 54.49 244 ALA A O 1
ATOM 1673 N N . LEU A 1 245 ? 29.272 23.448 18.980 1.00 57.51 245 LEU A N 1
ATOM 1674 C CA . LEU A 1 245 ? 28.058 24.164 19.345 1.00 60.48 245 LEU A CA 1
ATOM 1675 C C . LEU A 1 245 ? 28.440 25.419 20.133 1.00 62.24 245 LEU A C 1
ATOM 1676 O O . LEU A 1 245 ? 29.003 25.328 21.222 1.00 61.22 245 LEU A O 1
ATOM 1681 N N . GLU A 1 246 ? 28.140 26.587 19.574 1.00 65.18 246 GLU A N 1
ATOM 1682 C CA . GLU A 1 246 ? 28.465 27.854 20.223 1.00 68.44 246 GLU A CA 1
ATOM 1683 C C . GLU A 1 246 ? 27.222 28.690 20.507 1.00 70.25 246 GLU A C 1
ATOM 1684 O O . GLU A 1 246 ? 27.256 29.919 20.410 1.00 70.52 246 GLU A O 1
ATOM 1690 N N . HIS A 1 247 ? 26.128 28.022 20.860 1.00 71.81 247 HIS A N 1
ATOM 1691 C CA . HIS A 1 247 ? 24.877 28.710 21.153 1.00 73.08 247 HIS A CA 1
ATOM 1692 C C . HIS A 1 247 ? 25.032 29.598 22.383 1.00 72.79 247 HIS A C 1
ATOM 1693 O O . HIS A 1 247 ? 24.829 30.825 22.245 1.00 71.85 247 HIS A O 1
#

Radius of gyration: 16.66 Å; Cα contacts (8 Å, |Δi|>4): 472; chains: 1; bounding box: 38×35×41 Å

Secondary structure (DSSP, 8-state):
-BEEEEEESSS-S-HHHHHHH-SEEEEE-SSSS--S---HHHHHHHHHTPEEEEE---------HHHHHHHHHHHHHHHHHHHHHTT---EE-----HHHHTT-HHHHHHHHHHHHHH-TTPEEEEETTSHHHHHHHHTT--EEEEE-TTS-B-TTSSBPPTTT---TTHHHHHH---SSEEE-TTS-EEE----EEE-------HHHHHHHHHH---B-----